Protein AF-E4WY57-F1 (afdb_monomer)

Secondary structure (DSSP, 8-state):
-----EEEEE-SEEETTB-EEEEEESSEEEEEESSS-PPEEEEGGGEEEEEEPPTT-SS-EEEEEETTS-EEEEEE-SSSHHHHHHHHHHHHHHHHHHHHHHHHHHHHHHHHHHHHH-HHHHHHHIIIIITTSS-HHHHHHTTHHHH-GGG-------HHHHHT---EEETTTEEE----HHHHHHHHHH-HHHHHHHHHHTTTTS-HHHHHHHHTTT-

Solvent-accessible surface area (backbone atoms only — not comparable to full-atom values): 12894 Å² total; per-residue (Å²): 134,86,88,78,57,75,77,46,77,41,66,47,29,28,43,94,91,37,55,14,31,38,34,35,33,88,60,33,41,36,38,38,46,78,59,97,68,79,68,47,77,42,49,44,89,44,54,67,45,80,47,67,56,64,92,87,56,93,65,39,35,41,35,38,33,31,71,86,71,52,73,52,58,40,34,41,69,47,100,53,24,67,62,53,52,49,52,52,52,53,52,52,51,52,46,44,50,50,54,51,49,52,52,53,52,52,52,52,52,42,54,50,51,52,38,70,78,27,69,69,55,42,52,50,45,50,65,32,39,74,68,62,78,37,53,68,64,59,56,46,61,80,42,44,77,77,63,51,63,90,78,66,82,80,72,82,77,56,75,66,65,74,72,62,69,65,75,46,78,53,100,67,99,48,79,46,67,88,77,44,78,66,56,52,54,48,51,35,66,79,36,54,68,57,40,52,50,45,66,73,34,42,80,80,76,36,54,71,71,57,48,58,60,57,51,61,81,76,110

Structure (mmCIF, N/CA/C/O backbone):
data_AF-E4WY57-F1
#
_entry.id   AF-E4WY57-F1
#
loop_
_atom_site.group_PDB
_atom_site.id
_atom_site.type_symbol
_atom_site.label_atom_id
_atom_site.label_alt_id
_atom_site.label_comp_id
_atom_site.label_asym_id
_atom_site.label_entity_id
_atom_site.label_seq_id
_atom_site.pdbx_PDB_ins_code
_atom_site.Cartn_x
_atom_site.Cartn_y
_atom_site.Cartn_z
_atom_site.occupancy
_atom_site.B_iso_or_equiv
_atom_site.auth_seq_id
_atom_site.auth_comp_id
_atom_site.auth_asym_id
_atom_site.auth_atom_id
_atom_site.pdbx_PDB_model_num
ATOM 1 N N . MET A 1 1 ? -11.608 -11.060 -13.771 1.00 36.44 1 MET A N 1
ATOM 2 C CA . MET A 1 1 ? -10.335 -10.310 -13.782 1.00 36.44 1 MET A CA 1
ATOM 3 C C . MET A 1 1 ? -10.480 -9.197 -14.801 1.00 36.44 1 MET A C 1
ATOM 5 O O . MET A 1 1 ? -10.508 -9.483 -15.989 1.00 36.44 1 MET A O 1
ATOM 9 N N . SER A 1 2 ? -10.699 -7.964 -14.353 1.00 38.88 2 SER A N 1
ATOM 10 C CA . SER A 1 2 ? -10.928 -6.828 -15.250 1.00 38.88 2 SER A CA 1
ATOM 11 C C . SER A 1 2 ? -9.582 -6.310 -15.754 1.00 38.88 2 SER A C 1
ATOM 13 O O . SER A 1 2 ? -8.861 -5.622 -15.037 1.00 38.88 2 SER A O 1
ATOM 15 N N . VAL A 1 3 ? -9.220 -6.691 -16.977 1.00 47.28 3 VAL A N 1
ATOM 16 C CA . VAL A 1 3 ? -8.118 -6.089 -17.737 1.00 47.28 3 VAL A CA 1
ATOM 17 C C . VAL A 1 3 ? -8.639 -4.744 -18.255 1.00 47.28 3 VAL A C 1
ATOM 19 O O . VAL A 1 3 ? -9.245 -4.703 -19.317 1.00 47.28 3 VAL A O 1
ATOM 22 N N . GLY A 1 4 ? -8.540 -3.671 -17.460 1.00 50.59 4 GLY A N 1
ATOM 23 C CA . GLY A 1 4 ? -9.196 -2.399 -17.819 1.00 50.59 4 GLY A CA 1
ATOM 24 C C . GLY A 1 4 ? -8.587 -1.093 -17.303 1.00 50.59 4 GLY A C 1
ATOM 25 O O . GLY A 1 4 ? -8.951 -0.044 -17.814 1.00 50.59 4 GLY A O 1
ATOM 26 N N . ASP A 1 5 ? -7.642 -1.112 -16.359 1.00 71.94 5 ASP A N 1
ATOM 27 C CA . ASP A 1 5 ? -7.189 0.121 -15.681 1.00 71.94 5 ASP A CA 1
ATOM 28 C C . ASP A 1 5 ? -5.673 0.356 -15.760 1.00 71.94 5 ASP A C 1
ATOM 30 O O . ASP A 1 5 ? -5.078 0.906 -14.828 1.00 71.94 5 ASP A O 1
ATOM 34 N N . VAL A 1 6 ? -5.010 -0.088 -16.832 1.00 80.38 6 VAL A N 1
ATOM 35 C CA . VAL A 1 6 ? -3.585 0.217 -17.048 1.00 80.38 6 VAL A CA 1
ATOM 36 C C . VAL A 1 6 ? -3.462 1.646 -17.576 1.00 80.38 6 VAL A C 1
ATOM 38 O O . VAL A 1 6 ? -3.978 1.972 -18.638 1.00 80.38 6 VAL A O 1
ATOM 41 N N . GLN A 1 7 ? -2.792 2.511 -16.815 1.00 85.75 7 GLN A N 1
ATOM 42 C CA . GLN A 1 7 ? -2.567 3.917 -17.165 1.00 85.75 7 GLN A CA 1
ATOM 43 C C . GLN A 1 7 ? -1.249 4.136 -17.898 1.00 85.75 7 GLN A C 1
ATOM 45 O O . GLN A 1 7 ? -1.155 5.014 -18.751 1.00 85.75 7 GLN A O 1
ATOM 50 N N . PHE A 1 8 ? -0.223 3.368 -17.538 1.00 88.44 8 PHE A N 1
ATOM 51 C CA . PHE A 1 8 ? 1.092 3.465 -18.153 1.00 88.44 8 PHE A CA 1
ATOM 52 C C . PHE A 1 8 ? 1.691 2.081 -18.324 1.00 88.44 8 PHE A C 1
ATOM 54 O O . PHE A 1 8 ? 1.653 1.272 -17.396 1.00 88.44 8 PHE A O 1
ATOM 61 N N . THR A 1 9 ? 2.312 1.867 -19.476 1.00 91.62 9 THR A N 1
ATOM 62 C CA . THR A 1 9 ? 3.050 0.650 -19.799 1.00 91.62 9 THR A CA 1
ATOM 63 C C . THR A 1 9 ? 4.479 1.037 -20.137 1.00 91.62 9 THR A C 1
ATOM 65 O O . THR A 1 9 ? 4.714 1.917 -20.964 1.00 91.62 9 THR A O 1
ATOM 68 N N . PHE A 1 10 ? 5.429 0.396 -19.470 1.00 91.00 10 PHE A N 1
ATOM 69 C CA . PHE A 1 10 ? 6.858 0.615 -19.631 1.00 91.00 10 PHE A CA 1
ATOM 70 C C . PHE A 1 10 ? 7.502 -0.719 -20.019 1.00 91.00 10 PHE A C 1
ATOM 72 O O . PHE A 1 10 ? 7.686 -1.574 -19.144 1.00 91.00 10 PHE A O 1
ATOM 79 N N . PRO A 1 11 ? 7.788 -0.936 -21.313 1.00 89.06 11 PRO A N 1
ATOM 80 C CA . PRO A 1 11 ? 8.531 -2.110 -21.757 1.00 89.06 11 PRO A CA 1
ATOM 81 C C . PRO A 1 11 ? 10.005 -2.009 -21.331 1.00 89.06 11 PRO A C 1
ATOM 83 O O . PRO A 1 11 ? 10.461 -0.948 -20.905 1.00 89.06 11 PRO A O 1
ATOM 86 N N . GLN A 1 12 ? 10.755 -3.107 -21.466 1.00 90.00 12 GLN A N 1
ATOM 87 C CA . GLN A 1 12 ? 12.208 -3.154 -21.216 1.00 90.00 12 GLN A CA 1
ATOM 88 C C . GLN A 1 12 ? 12.603 -2.808 -19.768 1.00 90.00 12 GLN A C 1
ATOM 90 O O . GLN A 1 12 ? 13.602 -2.135 -19.491 1.00 90.00 12 GLN A O 1
ATOM 95 N N . VAL A 1 13 ? 11.812 -3.306 -18.818 1.00 92.25 13 VAL A N 1
ATOM 96 C CA . VAL A 1 13 ? 12.090 -3.198 -17.388 1.00 92.25 13 VAL A CA 1
ATOM 97 C C . VAL A 1 13 ? 12.459 -4.568 -16.843 1.00 92.25 13 VAL A C 1
ATOM 99 O O . VAL A 1 13 ? 11.643 -5.484 -16.786 1.00 92.25 13 VAL A O 1
ATOM 102 N N . ASN A 1 14 ? 13.693 -4.698 -16.379 1.00 92.19 14 ASN A N 1
ATOM 103 C CA . ASN A 1 14 ? 14.240 -5.950 -15.894 1.00 92.19 14 ASN A CA 1
ATOM 104 C C . ASN A 1 14 ? 13.948 -6.138 -14.398 1.00 92.19 14 ASN A C 1
ATOM 106 O O . ASN A 1 14 ? 14.230 -5.256 -13.581 1.00 92.19 14 ASN A O 1
ATOM 110 N N . HIS A 1 15 ? 13.478 -7.324 -14.019 1.00 91.56 15 HIS A N 1
ATOM 111 C CA . HIS A 1 15 ? 13.352 -7.767 -12.630 1.00 91.56 15 HIS A CA 1
ATOM 112 C C . HIS A 1 15 ? 14.020 -9.136 -12.476 1.00 91.56 15 HIS A C 1
ATOM 114 O O . HIS A 1 15 ? 13.869 -9.996 -13.332 1.00 91.56 15 HIS A O 1
ATOM 120 N N . GLN A 1 16 ? 14.816 -9.338 -11.420 1.00 88.44 16 GLN A N 1
ATOM 121 C CA . GLN A 1 16 ? 15.529 -10.608 -11.168 1.00 88.44 16 GLN A CA 1
ATOM 122 C C . GLN A 1 16 ? 16.277 -11.186 -12.393 1.00 88.44 16 GLN A C 1
ATOM 124 O O . GLN A 1 16 ? 16.264 -12.386 -12.640 1.00 88.44 16 GLN A O 1
ATOM 129 N N . LYS A 1 17 ? 16.974 -10.323 -13.150 1.00 86.50 17 LYS A N 1
ATOM 130 C CA . LYS A 1 17 ? 17.704 -10.663 -14.394 1.00 86.50 17 LYS A CA 1
ATOM 131 C C . LYS A 1 17 ? 16.823 -11.106 -15.573 1.00 86.50 17 LYS A C 1
ATOM 133 O O . LYS A 1 17 ? 17.374 -11.495 -16.597 1.00 86.50 17 LYS A O 1
ATOM 138 N N . GLN A 1 18 ? 15.503 -11.013 -15.463 1.00 90.06 18 GLN A N 1
ATOM 139 C CA . GLN A 1 18 ? 14.583 -11.275 -16.564 1.00 90.06 18 GLN A CA 1
ATOM 140 C C . GLN A 1 18 ? 14.078 -9.961 -17.165 1.00 90.06 18 GLN A C 1
ATOM 142 O O . GLN A 1 18 ? 13.739 -9.052 -16.397 1.00 90.06 18 GLN A O 1
ATOM 147 N N . PRO A 1 19 ? 14.035 -9.843 -18.502 1.00 93.12 19 PRO A N 1
ATOM 148 C CA . PRO A 1 19 ? 13.359 -8.744 -19.166 1.00 93.12 19 PRO A CA 1
ATOM 149 C C . PRO A 1 19 ? 11.847 -8.895 -19.052 1.00 93.12 19 PRO A C 1
ATOM 151 O O . PRO A 1 19 ? 11.306 -10.003 -18.991 1.00 93.12 19 PRO A O 1
ATOM 154 N N . GLY A 1 20 ? 11.178 -7.757 -18.964 1.00 93.75 20 GLY A N 1
ATOM 155 C CA . GLY A 1 20 ? 9.744 -7.712 -18.799 1.00 93.75 20 GLY A CA 1
ATOM 156 C C . GLY A 1 20 ? 9.183 -6.316 -18.984 1.00 93.75 20 GLY A C 1
ATOM 157 O O . GLY A 1 20 ? 9.882 -5.349 -19.303 1.00 93.75 20 GLY A O 1
ATOM 158 N N . THR A 1 21 ? 7.893 -6.218 -18.714 1.00 93.69 21 THR A N 1
ATOM 159 C CA . THR A 1 21 ? 7.102 -5.006 -18.877 1.00 93.69 21 THR A CA 1
ATOM 160 C C . THR A 1 21 ? 6.454 -4.630 -17.550 1.00 93.69 21 THR A C 1
ATOM 162 O O . THR A 1 21 ? 5.805 -5.461 -16.910 1.00 93.69 21 THR A O 1
ATOM 165 N N . VAL A 1 22 ? 6.617 -3.370 -17.129 1.00 94.00 22 VAL A N 1
ATOM 166 C CA . VAL A 1 22 ? 5.880 -2.796 -15.993 1.00 94.00 22 VAL A CA 1
ATOM 167 C C . VAL A 1 22 ? 4.618 -2.110 -16.495 1.00 94.00 22 VAL A C 1
ATOM 169 O O . VAL A 1 22 ? 4.673 -1.209 -17.324 1.00 94.00 22 VAL A O 1
ATOM 172 N N . GLU A 1 23 ? 3.487 -2.467 -15.910 1.00 93.12 23 GLU A N 1
ATOM 173 C CA . GLU A 1 23 ? 2.195 -1.826 -16.110 1.00 93.12 23 GLU A CA 1
ATOM 174 C C . GLU A 1 23 ? 1.745 -1.179 -14.796 1.00 93.12 23 GLU A C 1
ATOM 176 O O . GLU A 1 23 ? 1.641 -1.835 -13.756 1.00 93.12 23 GLU A O 1
ATOM 181 N N . LEU A 1 24 ? 1.483 0.127 -14.829 1.00 91.12 24 LEU A N 1
ATOM 182 C CA . LEU A 1 24 ? 0.935 0.880 -13.706 1.00 91.12 24 LEU A CA 1
ATOM 183 C C . LEU A 1 24 ? -0.560 1.091 -13.892 1.00 91.12 24 LEU A C 1
ATOM 185 O O . LEU A 1 24 ? -1.001 1.670 -14.882 1.00 91.12 24 LEU A O 1
ATOM 189 N N . SER A 1 25 ? -1.319 0.689 -12.884 1.00 89.62 25 SER A N 1
ATOM 190 C CA . SER A 1 25 ? -2.727 1.004 -12.690 1.00 89.62 25 SER A CA 1
ATOM 191 C C . SER A 1 25 ? -2.901 1.977 -11.520 1.00 89.62 25 SER A C 1
ATOM 193 O O . SER A 1 25 ? -1.983 2.193 -10.730 1.00 89.62 25 SER A O 1
ATOM 195 N N . MET A 1 26 ? -4.106 2.533 -11.357 1.00 86.44 26 MET A N 1
ATOM 196 C CA . MET A 1 26 ? -4.468 3.310 -10.167 1.00 86.44 26 MET A CA 1
ATOM 197 C C . MET A 1 26 ? -4.316 2.521 -8.857 1.00 86.44 26 MET A C 1
ATOM 199 O O . MET A 1 26 ? -4.092 3.120 -7.805 1.00 86.44 26 MET A O 1
ATOM 203 N N . THR A 1 27 ? -4.482 1.197 -8.907 1.00 85.94 27 THR A N 1
ATOM 204 C CA . THR 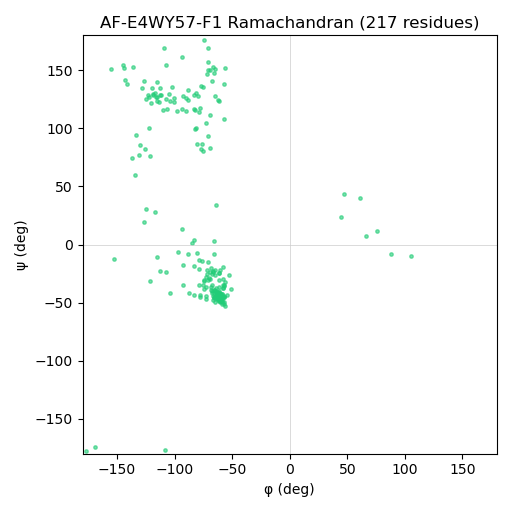A 1 27 ? -4.557 0.335 -7.716 1.00 85.94 27 THR A CA 1
ATOM 205 C C . THR A 1 27 ? -3.376 -0.617 -7.573 1.00 85.94 27 THR A C 1
ATOM 207 O O . THR A 1 27 ? -3.055 -1.006 -6.449 1.00 85.94 27 THR A O 1
ATOM 210 N N . HIS A 1 28 ? -2.678 -0.937 -8.668 1.00 91.06 28 HIS A N 1
ATOM 211 C CA . HIS A 1 28 ? -1.584 -1.907 -8.670 1.00 91.06 28 HIS A CA 1
ATOM 212 C C . HIS A 1 28 ? -0.450 -1.522 -9.630 1.00 91.06 28 HIS A C 1
ATOM 214 O O . HIS A 1 28 ? -0.678 -0.893 -10.659 1.00 91.06 28 HIS A O 1
ATOM 220 N N . LEU A 1 29 ? 0.766 -1.959 -9.314 1.00 93.12 29 LEU A N 1
ATOM 221 C CA . LEU A 1 29 ? 1.892 -2.083 -10.233 1.00 93.12 29 LEU A CA 1
ATOM 222 C C . LEU A 1 29 ? 2.049 -3.565 -10.561 1.00 93.12 29 LEU A C 1
ATOM 224 O O . LEU A 1 29 ? 2.215 -4.384 -9.658 1.00 93.12 29 LEU A O 1
ATOM 228 N N . LYS A 1 30 ? 2.009 -3.907 -11.844 1.00 93.88 30 LYS A N 1
ATOM 229 C CA . LYS A 1 30 ? 2.239 -5.263 -12.334 1.00 93.88 30 LYS A CA 1
ATOM 230 C C . LYS A 1 30 ? 3.532 -5.290 -13.137 1.00 93.88 30 LYS A C 1
ATOM 232 O O . LYS A 1 30 ? 3.749 -4.417 -13.966 1.00 93.88 30 LYS A O 1
ATOM 237 N N . TRP A 1 31 ? 4.379 -6.279 -12.909 1.00 95.06 31 TRP A N 1
ATOM 238 C CA . TRP A 1 31 ? 5.501 -6.596 -13.780 1.00 95.06 31 TRP A CA 1
ATOM 239 C C . TRP A 1 31 ? 5.285 -7.984 -14.367 1.00 95.06 31 TRP A C 1
ATOM 241 O O . TRP A 1 31 ? 5.038 -8.932 -13.620 1.00 95.06 31 TRP A O 1
ATOM 251 N N . SER A 1 32 ? 5.358 -8.087 -15.690 1.00 93.62 32 SER A N 1
ATOM 252 C CA . SER A 1 32 ? 5.191 -9.346 -16.416 1.00 93.62 32 SER A CA 1
ATOM 253 C C . SER A 1 32 ? 6.480 -9.653 -17.180 1.00 93.62 32 SER A C 1
ATOM 255 O O . SER A 1 32 ? 6.961 -8.757 -17.877 1.00 93.62 32 SER A O 1
ATOM 257 N N . PRO A 1 33 ? 7.048 -10.864 -17.064 1.00 94.12 33 PRO A N 1
ATOM 258 C CA . PRO A 1 33 ? 8.199 -11.257 -17.869 1.00 94.12 33 PRO A CA 1
ATOM 259 C C . PRO A 1 33 ? 7.817 -11.340 -19.353 1.00 94.12 33 PRO A C 1
ATOM 261 O O . PRO A 1 33 ? 6.690 -11.706 -19.685 1.00 94.12 33 PRO A O 1
ATOM 264 N N . ASP A 1 34 ? 8.760 -11.024 -20.245 1.00 89.94 34 ASP A N 1
ATOM 265 C CA . ASP A 1 34 ? 8.540 -11.129 -21.700 1.00 89.94 34 ASP A CA 1
ATOM 266 C C . ASP A 1 34 ? 8.503 -12.599 -22.169 1.00 89.94 34 ASP A C 1
ATOM 268 O O . ASP A 1 34 ? 7.949 -12.928 -23.216 1.00 89.94 34 ASP A O 1
ATOM 272 N N . MET A 1 35 ? 9.102 -13.493 -21.379 1.00 87.88 35 MET A N 1
ATOM 273 C CA . MET A 1 35 ? 9.081 -14.944 -21.563 1.00 87.88 35 MET A CA 1
ATOM 274 C C . MET A 1 35 ? 8.206 -15.611 -20.490 1.00 87.88 35 MET A C 1
ATOM 276 O O . MET A 1 35 ? 7.605 -14.950 -19.648 1.00 87.88 35 MET A O 1
ATOM 280 N N . ILE A 1 36 ? 8.149 -16.945 -20.489 1.00 84.81 36 ILE A N 1
ATOM 281 C CA . ILE A 1 36 ? 7.460 -17.708 -19.442 1.00 84.81 36 ILE A CA 1
ATOM 282 C C . ILE A 1 36 ? 8.120 -17.423 -18.086 1.00 84.81 36 ILE A C 1
ATOM 284 O O . ILE A 1 36 ? 9.315 -17.657 -17.903 1.00 84.81 36 ILE A O 1
ATOM 288 N N . GLY A 1 37 ? 7.329 -16.953 -17.127 1.00 83.88 37 GLY A N 1
ATOM 289 C CA . GLY A 1 37 ? 7.788 -16.668 -15.775 1.00 83.88 37 GLY A CA 1
ATOM 290 C C . GLY A 1 37 ? 6.658 -16.199 -14.863 1.00 83.88 37 GLY A C 1
ATOM 291 O O . GLY A 1 37 ? 5.493 -16.144 -15.259 1.00 83.88 37 GLY A O 1
ATOM 292 N N . GLU A 1 38 ? 7.015 -15.870 -13.624 1.00 87.94 38 GLU A N 1
ATOM 293 C CA . GLU A 1 38 ? 6.067 -15.417 -12.609 1.00 87.94 38 GLU A CA 1
ATOM 294 C C . GLU A 1 38 ? 5.776 -13.918 -12.750 1.00 87.94 38 GLU A C 1
ATOM 296 O O . GLU A 1 38 ? 6.684 -13.086 -12.798 1.00 87.94 38 GLU A O 1
ATOM 301 N N . VAL A 1 39 ? 4.489 -13.569 -12.793 1.00 91.12 39 VAL A N 1
ATOM 302 C CA . VAL A 1 39 ? 4.031 -12.177 -12.808 1.00 91.12 39 VAL A CA 1
ATOM 303 C C . VAL A 1 39 ? 4.074 -11.620 -11.391 1.00 91.12 39 VAL A C 1
ATOM 305 O O . VAL A 1 39 ? 3.467 -12.166 -10.471 1.00 91.12 39 VAL A O 1
ATOM 308 N N . VAL A 1 40 ? 4.727 -10.474 -11.222 1.00 92.25 40 VAL A N 1
ATOM 309 C CA . VAL A 1 40 ? 4.789 -9.771 -9.940 1.00 92.25 40 VAL A CA 1
ATOM 310 C C . VAL A 1 40 ? 3.672 -8.735 -9.892 1.00 92.25 40 VAL A C 1
ATOM 312 O O . VAL A 1 40 ? 3.673 -7.779 -10.663 1.00 92.25 40 VAL A O 1
ATOM 315 N N . LEU A 1 41 ? 2.729 -8.893 -8.964 1.00 92.81 41 LEU A N 1
ATOM 316 C CA . LEU A 1 41 ? 1.638 -7.943 -8.740 1.00 92.81 41 LEU A CA 1
ATOM 317 C C . LEU A 1 41 ? 1.779 -7.273 -7.369 1.00 92.81 41 LEU A C 1
ATOM 319 O O . LEU A 1 41 ? 1.795 -7.936 -6.333 1.00 92.81 41 LEU A O 1
ATOM 323 N N . ILE A 1 42 ? 1.854 -5.945 -7.364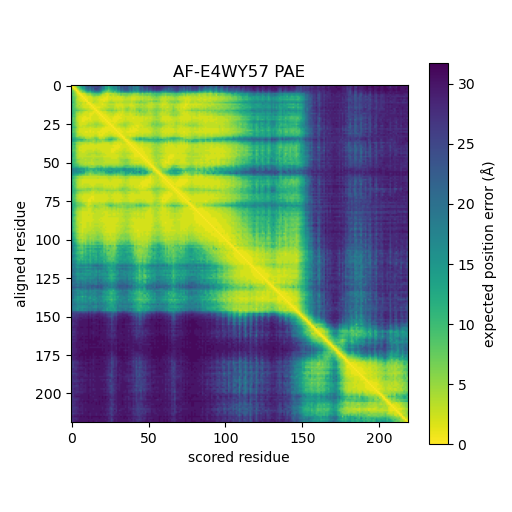 1.00 92.06 42 ILE A N 1
ATOM 324 C CA . ILE A 1 42 ? 2.031 -5.121 -6.168 1.00 92.06 42 ILE A CA 1
ATOM 325 C C . ILE A 1 42 ? 0.849 -4.169 -6.052 1.00 92.06 42 ILE A C 1
ATOM 327 O O . ILE A 1 42 ? 0.627 -3.336 -6.923 1.00 92.06 42 ILE A O 1
ATOM 331 N N . GLU A 1 43 ? 0.113 -4.227 -4.951 1.00 90.69 43 GLU A N 1
ATOM 332 C CA . GLU A 1 43 ? -0.927 -3.235 -4.664 1.00 90.69 43 GLU A CA 1
ATOM 333 C C . GLU A 1 43 ? -0.278 -1.925 -4.209 1.00 90.69 43 GLU A C 1
ATOM 335 O O . GLU A 1 43 ? 0.610 -1.944 -3.352 1.00 90.69 43 GLU A O 1
ATOM 340 N N . ILE A 1 44 ? -0.738 -0.773 -4.710 1.00 90.94 44 ILE A N 1
ATOM 341 C CA . ILE A 1 44 ? -0.140 0.527 -4.350 1.00 90.94 44 ILE A CA 1
ATOM 342 C C . ILE A 1 44 ? -0.187 0.760 -2.832 1.00 90.94 44 ILE A C 1
ATOM 344 O O . ILE A 1 44 ? 0.756 1.302 -2.260 1.00 90.94 44 ILE A O 1
ATOM 348 N N . GLN A 1 45 ? -1.239 0.286 -2.159 1.00 89.62 45 GLN A N 1
ATOM 349 C CA . GLN A 1 45 ? -1.388 0.384 -0.703 1.00 89.62 45 GLN A CA 1
ATOM 350 C C . GLN A 1 45 ? -0.338 -0.400 0.100 1.00 89.62 45 GLN A C 1
ATOM 352 O O . GLN A 1 45 ? -0.097 -0.080 1.262 1.00 89.62 45 GLN A O 1
ATOM 357 N N . LYS A 1 46 ? 0.297 -1.410 -0.511 1.00 91.19 46 LYS A N 1
ATOM 358 C CA . LYS A 1 46 ? 1.369 -2.208 0.101 1.00 91.19 46 LYS A CA 1
ATOM 359 C C . LYS A 1 46 ? 2.750 -1.598 -0.129 1.00 91.19 46 LYS A C 1
ATOM 361 O O . LYS A 1 46 ? 3.717 -2.071 0.459 1.00 91.19 46 LYS A O 1
ATOM 366 N N . VAL A 1 47 ? 2.875 -0.557 -0.954 1.00 92.44 47 VAL A N 1
ATOM 367 C CA . VAL A 1 47 ? 4.148 0.141 -1.164 1.00 92.44 47 VAL A CA 1
ATOM 368 C C . VAL A 1 47 ? 4.392 1.082 0.012 1.00 92.44 47 VAL A C 1
ATOM 370 O O . VAL A 1 47 ? 3.681 2.063 0.207 1.00 92.44 47 VAL A O 1
ATOM 373 N N . LYS A 1 48 ? 5.429 0.797 0.800 1.00 90.56 48 LYS A N 1
ATOM 374 C CA . LYS A 1 48 ? 5.843 1.613 1.947 1.00 90.56 48 LYS A CA 1
ATOM 375 C C . LYS A 1 48 ? 6.723 2.780 1.511 1.00 90.56 48 LYS A C 1
ATOM 377 O O . LYS A 1 48 ? 6.568 3.896 2.000 1.00 90.56 48 LYS A O 1
ATOM 382 N N . ARG A 1 49 ? 7.677 2.527 0.611 1.00 91.00 49 ARG A N 1
ATOM 383 C CA . ARG A 1 49 ? 8.634 3.532 0.128 1.00 91.00 49 ARG A CA 1
ATOM 384 C C . ARG A 1 49 ? 9.159 3.161 -1.253 1.00 91.00 49 ARG A C 1
ATOM 386 O O . ARG A 1 49 ? 9.305 1.988 -1.574 1.00 91.00 49 ARG A O 1
ATOM 393 N N . GLN A 1 50 ? 9.518 4.177 -2.030 1.00 92.19 50 GLN A N 1
ATOM 394 C CA . GLN A 1 50 ? 10.293 4.031 -3.260 1.00 92.19 50 GLN A CA 1
ATOM 395 C C . GLN A 1 50 ? 11.666 4.704 -3.134 1.00 92.19 50 GLN A C 1
ATOM 397 O O . GLN A 1 50 ? 11.782 5.803 -2.584 1.00 92.19 50 GLN A O 1
ATOM 402 N N . LYS A 1 51 ? 12.705 4.058 -3.664 1.00 92.56 51 LYS A N 1
ATOM 403 C CA . LYS A 1 51 ? 14.082 4.562 -3.739 1.00 92.56 51 LYS A CA 1
ATOM 404 C C . LYS A 1 51 ? 14.567 4.478 -5.177 1.00 92.56 51 LYS A C 1
ATOM 406 O O . LYS A 1 51 ? 14.284 3.510 -5.871 1.00 92.56 51 LYS A O 1
ATOM 411 N N . ILE A 1 52 ? 15.308 5.483 -5.621 1.00 92.00 52 ILE A N 1
ATOM 412 C CA . ILE A 1 52 ? 15.942 5.483 -6.943 1.00 92.00 52 ILE A CA 1
ATOM 413 C C . ILE A 1 52 ? 17.446 5.281 -6.799 1.00 92.00 52 ILE A C 1
ATOM 415 O O . ILE A 1 52 ? 18.023 5.626 -5.768 1.00 92.00 52 ILE A O 1
ATOM 419 N N . SER A 1 53 ? 18.082 4.743 -7.837 1.00 87.12 53 SER A N 1
ATOM 420 C CA . SER A 1 53 ? 19.542 4.684 -7.913 1.00 87.12 53 SER A CA 1
ATOM 421 C C . SER A 1 53 ? 20.175 6.082 -7.791 1.00 87.12 53 SER A C 1
ATOM 423 O O . SER A 1 53 ? 19.670 7.012 -8.431 1.00 87.12 53 SER A O 1
ATOM 425 N N . PRO A 1 54 ? 21.286 6.228 -7.037 1.00 82.94 54 PRO A N 1
ATOM 426 C CA . PRO A 1 54 ? 22.063 7.465 -6.971 1.00 82.94 54 PRO A CA 1
ATOM 427 C C . PRO A 1 54 ? 22.542 7.942 -8.345 1.00 82.94 54 PRO A C 1
ATOM 429 O O . PRO A 1 54 ? 22.774 7.133 -9.251 1.00 82.94 54 PRO A O 1
ATOM 432 N N . GLU A 1 55 ? 22.731 9.252 -8.481 1.00 71.81 55 GLU A N 1
ATOM 433 C CA . GLU A 1 55 ? 23.321 9.852 -9.677 1.00 71.81 55 GLU A CA 1
ATOM 434 C C . GLU A 1 55 ? 24.780 9.385 -9.822 1.00 71.81 55 GLU A C 1
ATOM 436 O O . GLU A 1 55 ? 25.548 9.412 -8.865 1.00 71.81 55 GLU A O 1
ATOM 441 N N . GLY A 1 56 ? 25.139 8.856 -10.997 1.00 71.19 56 GLY A N 1
ATOM 442 C CA . GLY A 1 56 ? 26.472 8.298 -11.284 1.00 71.19 56 GLY A CA 1
ATOM 443 C C . GLY A 1 56 ? 26.554 6.765 -11.347 1.00 71.19 56 GLY A C 1
ATOM 444 O O . GLY A 1 56 ? 27.558 6.228 -11.807 1.00 71.19 56 GLY A O 1
ATOM 445 N N . LYS A 1 57 ? 25.507 6.025 -10.953 1.00 77.56 57 LYS A N 1
ATOM 446 C CA . LYS A 1 57 ? 25.446 4.566 -11.174 1.00 77.56 57 LYS A CA 1
ATOM 447 C C . LYS A 1 57 ? 25.084 4.256 -12.634 1.00 77.56 57 LYS A C 1
ATOM 449 O O . LYS A 1 57 ? 24.138 4.828 -13.167 1.00 77.56 57 LYS A O 1
ATOM 454 N N . SER A 1 58 ? 25.780 3.291 -13.240 1.00 74.00 58 SER A N 1
ATOM 455 C CA . SER A 1 58 ? 25.511 2.811 -14.609 1.00 74.00 58 SER A CA 1
ATOM 456 C C . SER A 1 58 ? 24.163 2.097 -14.756 1.00 74.00 58 SER A C 1
ATOM 458 O O . SER A 1 58 ? 23.599 2.060 -15.842 1.00 74.00 58 SER A O 1
ATOM 460 N N . LYS A 1 59 ? 23.619 1.555 -13.660 1.00 83.56 59 LYS A N 1
ATOM 461 C CA . LYS A 1 59 ? 22.303 0.905 -13.637 1.00 83.56 59 LYS A CA 1
ATOM 462 C C . LYS A 1 59 ? 21.242 1.865 -13.121 1.00 83.56 59 LYS A C 1
ATOM 464 O O . LYS A 1 59 ? 21.253 2.227 -11.942 1.00 83.56 59 LYS A O 1
ATOM 469 N N . VAL A 1 60 ? 20.300 2.224 -13.989 1.00 91.56 60 VAL A N 1
ATOM 470 C CA . VAL A 1 60 ? 19.122 3.007 -13.613 1.00 91.56 60 VAL A CA 1
ATOM 471 C C . VAL A 1 60 ? 18.063 2.067 -13.057 1.00 91.56 60 VAL A C 1
ATOM 473 O O . VAL A 1 60 ? 17.589 1.171 -13.749 1.00 91.56 60 VAL A O 1
ATOM 476 N N . GLN A 1 61 ? 17.718 2.232 -11.785 1.00 92.31 61 GLN A N 1
ATOM 477 C CA . GLN A 1 61 ? 16.798 1.325 -11.101 1.00 92.31 61 GLN A CA 1
ATOM 478 C C . GLN A 1 61 ? 15.913 2.059 -10.097 1.00 92.31 61 GLN A C 1
ATOM 480 O O . GLN A 1 61 ? 16.278 3.115 -9.566 1.00 92.31 61 GLN A O 1
ATOM 485 N N . ILE A 1 62 ? 14.752 1.468 -9.832 1.00 94.06 62 ILE A N 1
ATOM 486 C CA . ILE A 1 62 ? 13.856 1.828 -8.738 1.00 94.06 62 ILE A CA 1
ATOM 487 C C . ILE A 1 62 ? 13.678 0.617 -7.823 1.00 94.06 62 ILE A C 1
ATOM 489 O O . ILE A 1 62 ? 13.481 -0.503 -8.287 1.00 94.06 62 ILE A O 1
ATOM 493 N N . GLN A 1 63 ? 13.763 0.844 -6.519 1.00 95.06 63 GLN A N 1
ATOM 494 C CA . GLN A 1 63 ? 13.500 -0.151 -5.491 1.00 95.06 63 GLN A CA 1
ATOM 495 C C . GLN A 1 63 ? 12.238 0.238 -4.729 1.00 95.06 63 GLN A C 1
ATOM 497 O O . GLN A 1 63 ? 12.120 1.369 -4.251 1.00 95.06 63 GLN A O 1
ATOM 502 N N . LEU A 1 64 ? 11.312 -0.706 -4.604 1.00 94.94 64 LEU A N 1
ATOM 503 C CA . LEU A 1 64 ? 10.075 -0.579 -3.849 1.00 94.94 64 LEU A CA 1
ATOM 504 C C . LEU A 1 64 ? 10.188 -1.404 -2.573 1.00 94.94 64 LEU A C 1
ATOM 506 O O . LEU A 1 64 ? 10.332 -2.622 -2.629 1.00 94.94 64 LEU A O 1
ATOM 510 N N . GLU A 1 65 ? 10.130 -0.730 -1.431 1.00 94.44 65 GLU A N 1
ATOM 511 C CA . GLU A 1 65 ? 10.000 -1.367 -0.124 1.00 94.44 65 GLU A CA 1
ATOM 512 C C . GLU A 1 65 ? 8.513 -1.539 0.170 1.00 94.44 65 GLU A C 1
ATOM 514 O O . GLU A 1 65 ? 7.750 -0.568 0.134 1.00 94.44 65 GLU A O 1
ATOM 519 N N . LEU A 1 66 ? 8.103 -2.768 0.453 1.00 93.25 66 LEU A N 1
ATOM 520 C CA . LEU A 1 66 ? 6.727 -3.123 0.761 1.00 93.25 66 LEU A CA 1
ATOM 521 C C . LEU A 1 66 ? 6.480 -3.107 2.276 1.00 93.25 66 LEU A C 1
ATOM 523 O O . LEU A 1 66 ? 7.403 -3.145 3.092 1.00 93.25 66 LEU A O 1
ATOM 527 N N . THR A 1 67 ? 5.212 -3.032 2.672 1.00 89.06 67 THR A N 1
ATOM 528 C CA . THR A 1 67 ? 4.799 -3.036 4.084 1.00 89.06 67 THR A CA 1
ATOM 529 C C . THR A 1 67 ? 5.077 -4.363 4.786 1.00 89.06 67 THR A C 1
ATOM 531 O O . THR A 1 67 ? 5.216 -4.374 6.003 1.00 89.06 67 THR A O 1
ATOM 534 N N . ASP A 1 68 ? 5.192 -5.457 4.033 1.00 89.56 68 ASP A N 1
ATOM 535 C CA . ASP A 1 68 ? 5.537 -6.797 4.526 1.00 89.56 68 ASP A CA 1
ATOM 536 C C . ASP A 1 68 ? 7.054 -7.023 4.688 1.00 89.56 68 ASP A C 1
ATOM 538 O O . ASP A 1 68 ? 7.489 -8.124 5.015 1.00 89.56 68 ASP A O 1
ATOM 542 N N . GLY A 1 69 ? 7.869 -5.988 4.457 1.00 88.06 69 GLY A N 1
ATOM 543 C CA . GLY A 1 69 ? 9.326 -6.046 4.572 1.00 88.06 69 GLY A CA 1
ATOM 544 C C . GLY A 1 69 ? 10.047 -6.495 3.300 1.00 88.06 69 GLY A C 1
ATOM 545 O O . GLY A 1 69 ? 11.272 -6.376 3.234 1.00 88.06 69 GLY A O 1
ATOM 546 N N . ARG A 1 70 ? 9.333 -6.949 2.259 1.00 90.69 70 ARG A N 1
ATOM 547 C CA . ARG A 1 70 ? 9.957 -7.294 0.974 1.00 90.69 70 ARG A CA 1
ATOM 548 C C . ARG A 1 70 ? 10.461 -6.045 0.255 1.00 90.69 70 ARG A C 1
ATOM 550 O O . ARG A 1 70 ? 9.908 -4.953 0.377 1.00 90.69 70 ARG A O 1
ATOM 557 N N . SER A 1 71 ? 11.516 -6.223 -0.531 1.00 92.81 71 SER A N 1
ATOM 558 C CA . SER A 1 71 ? 12.063 -5.194 -1.413 1.00 92.81 71 SER A CA 1
ATOM 559 C C . SER A 1 71 ? 12.131 -5.719 -2.835 1.00 92.81 71 SER A C 1
ATOM 561 O O . SER A 1 71 ? 12.748 -6.752 -3.080 1.00 92.81 71 SER A O 1
ATOM 563 N N . LEU A 1 72 ? 11.528 -4.995 -3.773 1.00 93.50 72 LEU A N 1
ATOM 564 C CA . LEU A 1 72 ? 11.526 -5.348 -5.189 1.00 93.50 72 LEU A CA 1
ATOM 565 C C . LEU A 1 72 ? 12.276 -4.284 -5.980 1.00 93.50 72 LEU A C 1
ATOM 567 O O . LEU A 1 72 ? 11.970 -3.098 -5.876 1.00 93.50 72 LEU A O 1
ATOM 571 N N . THR A 1 73 ? 13.258 -4.712 -6.768 1.00 93.94 73 THR A N 1
ATOM 572 C CA . THR A 1 73 ? 14.094 -3.817 -7.573 1.00 93.94 73 THR A CA 1
ATOM 573 C C . THR A 1 73 ? 13.808 -4.030 -9.051 1.00 93.94 73 THR A C 1
ATOM 575 O O . THR A 1 73 ? 13.853 -5.162 -9.536 1.00 93.94 73 THR A O 1
ATOM 578 N N . PHE A 1 74 ? 13.545 -2.935 -9.756 1.00 94.25 74 PHE A N 1
ATOM 579 C CA . PHE A 1 74 ? 13.284 -2.894 -11.189 1.00 94.25 74 PHE A CA 1
ATOM 580 C C . PHE A 1 74 ? 14.351 -2.044 -11.869 1.00 94.25 74 PHE A C 1
ATOM 582 O O . PHE A 1 74 ? 14.619 -0.917 -11.445 1.00 94.25 74 PHE A O 1
ATOM 589 N N . HIS A 1 75 ? 14.974 -2.591 -12.905 1.00 93.88 75 HIS A N 1
ATOM 590 C CA . HIS A 1 75 ? 16.029 -1.943 -13.670 1.00 93.88 75 HIS A CA 1
ATOM 591 C C . HIS A 1 75 ? 15.503 -1.536 -15.044 1.00 93.88 75 HIS A C 1
ATOM 593 O O . HIS A 1 75 ? 14.996 -2.370 -15.780 1.00 93.88 75 HIS A O 1
ATOM 599 N N . PHE A 1 76 ? 15.638 -0.260 -15.380 1.00 92.75 76 PHE A N 1
ATOM 600 C CA . PHE A 1 76 ? 15.189 0.293 -16.652 1.00 92.75 76 PHE A CA 1
ATOM 601 C C . PHE A 1 76 ? 16.319 0.199 -17.672 1.00 92.75 76 PHE A C 1
ATOM 603 O O . PHE A 1 7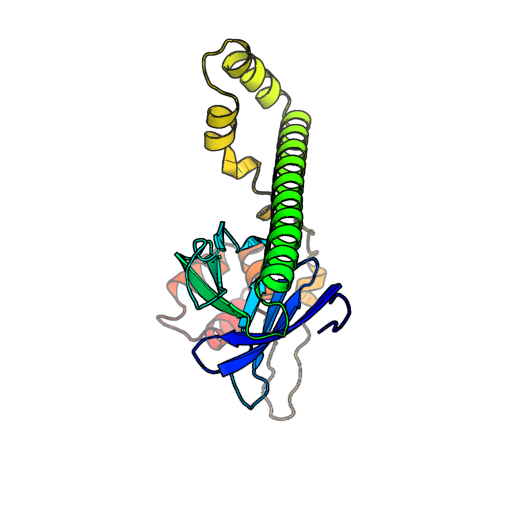6 ? 17.437 0.645 -17.382 1.00 92.75 76 PHE A O 1
ATOM 610 N N . ALA A 1 77 ? 16.023 -0.406 -18.819 1.00 90.06 77 ALA A N 1
ATOM 611 C CA . ALA A 1 77 ? 16.960 -0.640 -19.912 1.00 90.06 77 ALA A CA 1
ATOM 612 C C . ALA A 1 77 ? 16.436 -0.097 -21.258 1.00 90.06 77 ALA A C 1
ATOM 614 O O . ALA A 1 77 ? 16.913 -0.532 -22.302 1.00 90.06 77 ALA A O 1
ATOM 615 N N . ASP A 1 78 ? 15.471 0.828 -21.221 1.00 89.44 78 ASP A N 1
ATOM 616 C CA . ASP A 1 78 ? 14.953 1.537 -22.394 1.00 89.44 78 ASP A CA 1
ATOM 617 C C . ASP A 1 78 ? 15.920 2.604 -22.929 1.00 89.44 78 ASP A C 1
ATOM 619 O O . ASP A 1 78 ? 16.971 2.850 -22.334 1.00 89.44 78 ASP A O 1
ATOM 623 N N . ASP A 1 79 ? 15.558 3.245 -24.047 1.00 87.25 79 ASP A N 1
ATOM 624 C CA . ASP A 1 79 ? 16.352 4.302 -24.689 1.00 87.25 79 ASP A CA 1
ATOM 625 C C . ASP A 1 79 ? 16.653 5.486 -23.749 1.00 87.25 79 ASP A C 1
ATOM 627 O O . ASP A 1 79 ? 17.748 6.051 -23.797 1.00 87.25 79 ASP A O 1
ATOM 631 N N . ASP A 1 80 ? 15.715 5.850 -22.860 1.00 90.00 80 ASP A N 1
ATOM 632 C CA . ASP A 1 80 ? 15.921 6.871 -21.823 1.00 90.00 80 ASP A CA 1
ATOM 633 C C . ASP A 1 80 ? 15.482 6.373 -20.432 1.00 90.00 80 ASP A C 1
ATOM 635 O O . ASP A 1 80 ? 14.458 6.791 -19.860 1.00 90.00 80 ASP A O 1
ATOM 639 N N . PRO A 1 81 ? 16.318 5.532 -19.802 1.00 88.81 81 PRO A N 1
ATOM 640 C CA . PRO A 1 81 ? 15.933 4.824 -18.596 1.00 88.81 81 PRO A CA 1
ATOM 641 C C . PRO A 1 81 ? 15.782 5.757 -17.398 1.00 88.81 81 PRO A C 1
ATOM 643 O O . PRO A 1 81 ? 15.041 5.469 -16.451 1.00 88.81 81 PRO A O 1
ATOM 646 N N . LYS A 1 82 ? 16.440 6.925 -17.422 1.00 90.00 82 LYS A N 1
ATOM 647 C CA . LYS A 1 82 ? 16.296 7.946 -16.377 1.00 90.00 82 LYS A CA 1
ATOM 648 C C . LYS A 1 82 ? 14.941 8.637 -16.470 1.00 90.00 82 LYS A C 1
ATOM 650 O O . LYS A 1 82 ? 14.303 8.818 -15.423 1.00 90.00 82 LYS A O 1
ATOM 655 N N . ALA A 1 83 ? 14.501 9.012 -17.672 1.00 90.62 83 ALA A N 1
ATOM 656 C CA . ALA A 1 83 ? 13.188 9.616 -17.870 1.00 90.62 83 ALA A CA 1
ATOM 657 C C . ALA A 1 83 ? 12.068 8.633 -17.520 1.00 90.62 83 ALA A C 1
ATOM 659 O O . ALA A 1 83 ? 11.163 8.990 -16.759 1.00 90.62 83 ALA A O 1
ATOM 660 N N . THR A 1 84 ? 12.164 7.386 -17.982 1.00 90.81 84 THR A N 1
ATOM 661 C CA . THR A 1 84 ? 11.180 6.335 -17.700 1.00 90.81 84 THR A CA 1
ATOM 662 C C . THR A 1 84 ? 11.068 6.051 -16.203 1.00 90.81 84 THR A C 1
ATOM 664 O O . THR A 1 84 ? 9.981 6.162 -15.626 1.00 90.81 84 THR A O 1
ATOM 667 N N . ARG A 1 85 ? 12.197 5.843 -15.514 1.00 91.56 85 ARG A N 1
ATOM 668 C CA . ARG A 1 85 ? 12.235 5.710 -14.048 1.00 91.56 85 ARG A CA 1
ATOM 669 C C . ARG A 1 85 ? 11.590 6.904 -13.342 1.00 91.56 85 ARG A C 1
ATOM 671 O O . ARG A 1 85 ? 10.866 6.725 -12.364 1.00 91.56 85 ARG A O 1
ATOM 678 N N . ASN A 1 86 ? 11.868 8.130 -13.790 1.00 91.31 86 ASN A N 1
ATOM 679 C CA . ASN A 1 86 ? 11.295 9.337 -13.189 1.00 91.31 86 ASN A CA 1
ATOM 680 C C . ASN A 1 86 ? 9.779 9.415 -13.346 1.00 91.31 86 ASN A C 1
ATOM 682 O O . ASN A 1 86 ? 9.099 9.783 -12.387 1.00 91.31 86 ASN A O 1
ATOM 686 N N . LYS A 1 87 ? 9.250 9.033 -14.512 1.00 91.25 87 LYS A N 1
ATOM 687 C CA . LYS A 1 87 ? 7.804 8.948 -14.749 1.00 91.25 87 LYS A CA 1
ATOM 688 C C . LYS A 1 87 ? 7.158 7.935 -13.807 1.00 91.25 87 LYS A C 1
ATOM 690 O O . LYS A 1 87 ? 6.201 8.289 -13.118 1.00 91.25 87 LYS A O 1
ATOM 695 N N . VAL A 1 88 ? 7.731 6.731 -13.696 1.00 91.44 88 VAL A N 1
ATOM 696 C CA . VAL A 1 88 ? 7.271 5.698 -12.749 1.00 91.44 88 VAL A CA 1
ATOM 697 C C . VAL A 1 88 ? 7.299 6.229 -11.317 1.00 91.44 88 VAL A C 1
ATOM 699 O O . VAL A 1 88 ? 6.290 6.155 -10.617 1.00 91.44 88 VAL A O 1
ATOM 702 N N . LYS A 1 89 ? 8.416 6.836 -10.895 1.00 92.94 89 LYS A N 1
ATOM 703 C CA . LYS A 1 89 ? 8.583 7.377 -9.540 1.00 92.94 89 LYS A CA 1
ATOM 704 C C . LYS A 1 89 ? 7.531 8.438 -9.210 1.00 92.94 89 LYS A C 1
ATOM 706 O O . LYS A 1 89 ? 6.915 8.406 -8.143 1.00 92.94 89 LYS A O 1
ATOM 711 N N . ALA A 1 90 ? 7.339 9.399 -10.112 1.00 92.44 90 ALA A N 1
ATOM 712 C CA . ALA A 1 90 ? 6.397 10.495 -9.923 1.00 92.44 90 ALA A CA 1
ATOM 713 C C . ALA A 1 90 ? 4.952 9.983 -9.861 1.00 92.44 90 ALA A C 1
ATOM 715 O O . ALA A 1 90 ? 4.197 10.362 -8.962 1.00 92.44 90 ALA A O 1
ATOM 716 N N . HIS A 1 91 ? 4.581 9.082 -10.773 1.00 90.88 91 HIS A N 1
ATOM 717 C CA . HIS A 1 91 ? 3.233 8.532 -10.823 1.00 90.88 91 HIS A CA 1
ATOM 718 C C . HIS A 1 91 ? 2.922 7.669 -9.595 1.00 90.88 91 HIS A C 1
ATOM 720 O O . HIS A 1 91 ? 1.912 7.891 -8.925 1.00 90.88 91 HIS A O 1
ATOM 726 N N . LEU A 1 92 ? 3.830 6.759 -9.232 1.00 91.12 92 LEU A N 1
ATOM 727 C CA . LEU A 1 92 ? 3.700 5.933 -8.036 1.00 91.12 92 LEU A CA 1
ATOM 728 C C . LEU A 1 92 ? 3.603 6.794 -6.770 1.00 91.12 92 LEU A C 1
ATOM 730 O O . LEU A 1 92 ? 2.738 6.562 -5.931 1.00 91.12 92 LEU A O 1
ATOM 734 N N . GLY A 1 93 ? 4.421 7.847 -6.668 1.00 91.25 93 GLY A N 1
ATOM 735 C CA . GLY A 1 93 ? 4.366 8.798 -5.555 1.00 91.25 93 GLY A CA 1
ATOM 736 C C . GLY A 1 93 ? 3.012 9.505 -5.443 1.00 91.25 93 GLY A C 1
ATOM 737 O O . GLY A 1 93 ? 2.470 9.625 -4.345 1.00 91.25 93 GLY A O 1
ATOM 738 N N . LYS A 1 94 ? 2.423 9.910 -6.575 1.00 91.31 94 LYS A N 1
ATOM 739 C CA . LYS A 1 94 ? 1.081 10.510 -6.619 1.00 91.31 94 LYS A CA 1
ATOM 740 C C . LYS A 1 94 ? 0.003 9.530 -6.153 1.00 91.31 94 LYS A C 1
ATOM 742 O O . LYS A 1 94 ? -0.875 9.924 -5.388 1.00 91.31 94 LYS A O 1
ATOM 747 N N . LEU A 1 95 ? 0.054 8.273 -6.599 1.00 90.44 95 LEU A N 1
ATOM 748 C CA . LEU A 1 95 ? -0.914 7.252 -6.185 1.00 90.44 95 LEU A CA 1
ATOM 749 C C . LEU A 1 95 ? -0.778 6.922 -4.694 1.00 90.44 95 LEU A C 1
ATOM 751 O O . LEU A 1 95 ? -1.783 6.916 -3.989 1.00 90.44 95 LEU A O 1
ATOM 755 N N . MET A 1 96 ? 0.448 6.750 -4.191 1.00 89.88 96 MET A N 1
ATOM 756 C CA . MET A 1 96 ? 0.707 6.566 -2.758 1.00 89.88 96 MET A CA 1
ATOM 757 C C . MET A 1 96 ? 0.150 7.735 -1.934 1.00 89.88 96 MET A C 1
ATOM 759 O O . MET A 1 96 ? -0.538 7.512 -0.941 1.00 89.88 96 MET A O 1
ATOM 763 N N . GLY A 1 97 ? 0.373 8.979 -2.373 1.00 89.06 97 GLY A N 1
ATOM 764 C CA . GLY A 1 97 ? -0.178 10.170 -1.721 1.00 89.06 97 GLY A CA 1
ATOM 765 C C . GLY A 1 97 ? -1.709 10.180 -1.688 1.00 89.06 97 GLY A C 1
ATOM 766 O O . GLY A 1 97 ? -2.297 10.467 -0.649 1.00 89.06 97 GLY A O 1
ATOM 767 N N . LYS A 1 98 ? -2.367 9.793 -2.788 1.00 88.31 98 LYS A N 1
ATOM 768 C CA . LYS A 1 98 ? -3.833 9.652 -2.836 1.00 88.31 98 LYS A CA 1
ATOM 769 C C . LYS A 1 98 ? -4.354 8.565 -1.898 1.00 88.31 98 LYS A C 1
ATOM 771 O O . LYS A 1 98 ? -5.375 8.772 -1.251 1.00 88.31 98 LYS A O 1
ATOM 776 N N . VAL A 1 99 ? -3.677 7.417 -1.827 1.00 86.31 99 VAL A N 1
ATOM 777 C CA . VAL A 1 99 ? -4.052 6.322 -0.918 1.00 86.31 99 VAL A CA 1
ATOM 778 C C . VAL A 1 99 ? -3.943 6.777 0.536 1.00 86.31 99 VAL A C 1
ATOM 780 O O . VAL A 1 99 ? -4.855 6.529 1.322 1.00 86.31 99 VAL A O 1
ATOM 783 N N . LEU A 1 100 ? -2.868 7.490 0.883 1.00 83.88 100 LEU A N 1
ATOM 784 C CA . LEU A 1 100 ? -2.693 8.064 2.216 1.00 83.88 100 LEU A CA 1
ATOM 785 C C . LEU A 1 100 ? -3.780 9.096 2.536 1.00 83.88 100 LEU A C 1
ATOM 787 O O . LEU A 1 100 ? -4.403 8.984 3.586 1.00 83.88 100 LEU A O 1
ATOM 791 N N . ALA A 1 101 ? -4.060 10.035 1.626 1.00 84.25 101 ALA A N 1
ATOM 792 C CA . ALA A 1 101 ? -5.122 11.028 1.804 1.00 84.25 101 ALA A CA 1
ATOM 793 C C . ALA A 1 101 ? -6.484 10.356 2.032 1.00 84.25 101 ALA A C 1
ATOM 795 O O . ALA A 1 101 ? -7.111 10.576 3.060 1.00 84.25 101 ALA A O 1
ATOM 796 N N . LYS A 1 102 ? -6.865 9.409 1.164 1.00 83.38 102 LYS A N 1
ATOM 797 C CA . LYS A 1 102 ? -8.118 8.654 1.300 1.00 83.38 102 LYS A CA 1
ATOM 798 C C . LYS A 1 102 ? -8.212 7.898 2.630 1.00 83.38 102 LYS A C 1
ATOM 800 O O . LYS A 1 102 ? -9.293 7.802 3.205 1.00 83.38 102 LYS A O 1
ATOM 805 N N . LYS A 1 103 ? -7.099 7.345 3.125 1.00 80.00 103 LYS A N 1
ATOM 806 C CA . LYS A 1 103 ? -7.056 6.667 4.428 1.00 80.00 103 LYS A CA 1
ATOM 807 C C . LYS A 1 103 ? -7.260 7.652 5.584 1.00 80.00 103 LYS A C 1
ATOM 809 O O . LYS A 1 103 ? -7.966 7.317 6.531 1.00 80.00 103 LYS A O 1
ATOM 814 N N . VAL A 1 104 ? -6.666 8.842 5.501 1.00 81.38 104 VAL A N 1
ATOM 815 C CA . VAL A 1 104 ? -6.842 9.922 6.486 1.00 81.38 104 VAL A CA 1
ATOM 816 C C . VAL A 1 104 ? -8.282 10.435 6.481 1.00 81.38 104 VAL A C 1
ATOM 818 O O . VAL A 1 104 ? -8.878 10.532 7.552 1.00 81.38 104 VAL A O 1
ATOM 821 N N . ASP A 1 105 ? -8.863 10.684 5.305 1.00 79.44 105 ASP A N 1
ATOM 822 C CA . ASP A 1 105 ? -10.258 11.114 5.159 1.00 79.44 105 ASP A CA 1
ATOM 823 C C . ASP A 1 105 ? -11.223 10.084 5.754 1.00 79.44 105 ASP A C 1
ATOM 825 O O . ASP A 1 105 ? -12.006 10.424 6.640 1.00 79.44 105 ASP A O 1
ATOM 829 N N . LYS A 1 106 ? -11.089 8.804 5.372 1.00 80.62 106 LYS A N 1
ATOM 830 C CA . LYS A 1 106 ? -11.923 7.726 5.924 1.00 80.62 106 LYS A CA 1
ATOM 831 C C . LYS A 1 106 ? -11.816 7.660 7.451 1.00 80.62 106 LYS A C 1
ATOM 833 O O . LYS A 1 106 ? -12.828 7.575 8.139 1.00 80.62 106 LYS A O 1
ATOM 838 N N . ASN A 1 107 ? -10.598 7.747 7.989 1.00 81.38 107 ASN A N 1
ATOM 839 C CA . ASN A 1 107 ? -10.385 7.712 9.432 1.00 81.38 107 ASN A CA 1
ATOM 840 C C . ASN A 1 107 ? -11.032 8.913 10.145 1.00 81.38 107 ASN A C 1
ATOM 842 O O . ASN A 1 107 ? -11.593 8.761 11.230 1.00 81.38 107 ASN A O 1
ATOM 846 N N . LEU A 1 108 ? -10.992 10.102 9.537 1.00 83.12 108 LEU A N 1
ATOM 847 C CA . LEU A 1 108 ? -11.650 11.296 10.061 1.00 83.12 108 LEU A CA 1
ATOM 848 C C . LEU A 1 108 ? -13.180 11.167 10.030 1.00 83.12 108 LEU A C 1
ATOM 850 O O . LEU A 1 108 ? -13.842 11.551 10.996 1.00 83.12 108 LEU A O 1
ATOM 854 N N . GLU A 1 109 ? -13.741 10.628 8.949 1.00 83.38 109 GLU A N 1
ATOM 855 C CA . GLU A 1 109 ? -15.176 10.359 8.821 1.00 83.38 109 GLU A CA 1
ATOM 856 C C . GLU A 1 109 ? -15.657 9.331 9.853 1.00 83.38 109 GLU A C 1
ATOM 858 O O . GLU A 1 109 ? -16.664 9.563 10.523 1.00 83.38 109 GLU A O 1
ATOM 863 N N . GLU A 1 110 ? -14.909 8.245 10.065 1.00 84.62 110 GLU A N 1
ATOM 864 C CA . GLU A 1 110 ? -15.217 7.232 11.083 1.00 84.62 110 GLU A CA 1
ATOM 865 C C . GLU A 1 110 ? -15.169 7.822 12.497 1.00 84.62 110 GLU A C 1
ATOM 867 O O . GLU A 1 110 ? -16.119 7.660 13.264 1.00 84.62 110 GLU A O 1
ATOM 872 N N . ARG A 1 111 ? -14.129 8.603 12.827 1.00 87.06 111 ARG A N 1
ATOM 873 C CA . ARG A 1 111 ? -14.038 9.322 14.111 1.00 87.06 111 ARG A CA 1
ATOM 874 C C . ARG A 1 111 ? -15.236 10.252 14.326 1.00 87.06 111 ARG A C 1
ATOM 876 O O . ARG A 1 111 ? -15.814 10.263 15.413 1.00 87.06 111 ARG A O 1
ATOM 883 N N . LYS A 1 112 ? -15.644 11.011 13.300 1.00 85.19 112 LYS A N 1
ATOM 884 C CA . LYS A 1 112 ? -16.830 11.886 13.365 1.00 85.19 112 LYS A CA 1
ATOM 885 C C . LYS A 1 112 ? -18.112 11.085 13.595 1.00 85.19 112 LYS A C 1
ATOM 887 O O . LYS A 1 112 ? -18.880 11.446 14.484 1.00 85.19 112 LYS A O 1
ATOM 892 N N . ARG A 1 113 ? -18.317 9.994 12.854 1.00 85.75 113 ARG A N 1
ATOM 893 C CA . ARG A 1 113 ? -19.491 9.119 12.989 1.00 85.75 113 ARG A CA 1
ATOM 894 C C . ARG A 1 113 ? -19.583 8.504 14.388 1.00 85.75 113 ARG A C 1
ATOM 896 O O . ARG A 1 113 ? -20.644 8.543 15.004 1.00 85.75 113 ARG A O 1
ATOM 903 N N . VAL A 1 114 ? -18.471 7.994 14.921 1.00 85.38 114 VAL A N 1
ATOM 904 C CA . VAL A 1 114 ? -18.413 7.397 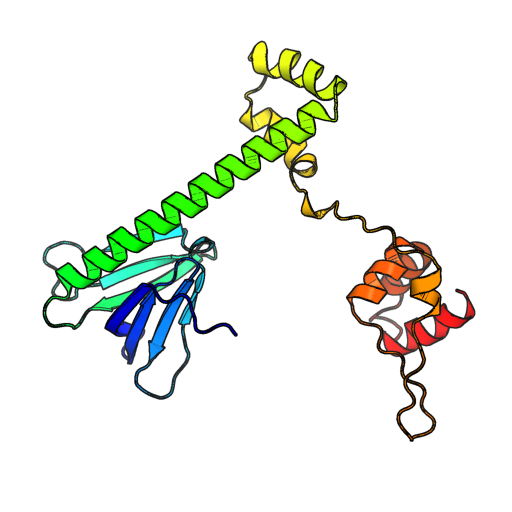16.266 1.00 85.38 114 VAL A CA 1
ATOM 905 C C . VAL A 1 114 ? -18.746 8.425 17.349 1.00 85.38 114 VAL A C 1
ATOM 907 O O . VAL A 1 114 ? -19.498 8.111 18.271 1.00 85.38 114 VAL A O 1
ATOM 910 N N . LEU A 1 115 ? -18.247 9.660 17.224 1.00 86.19 115 LEU A N 1
ATOM 911 C CA . LEU A 1 115 ? -18.611 10.755 18.126 1.00 86.19 115 LEU A CA 1
ATOM 912 C C . LEU A 1 115 ? -20.097 11.123 18.013 1.00 86.19 115 LEU A C 1
ATOM 914 O O . LEU A 1 115 ? -20.758 11.277 19.035 1.00 86.19 115 LEU A O 1
ATOM 918 N N . GLN A 1 116 ? -20.641 11.236 16.800 1.00 82.69 116 GLN A N 1
ATOM 919 C CA . GLN A 1 116 ? -22.057 11.569 16.592 1.00 82.69 116 GLN A CA 1
ATOM 920 C C . GLN A 1 116 ? -22.999 10.527 17.204 1.00 82.69 116 GLN A C 1
ATOM 922 O O . GLN A 1 116 ? -23.989 10.896 17.831 1.00 82.69 116 GLN A O 1
ATOM 927 N N . ASN A 1 117 ? -22.658 9.244 17.085 1.00 82.75 117 ASN A N 1
ATOM 928 C CA . ASN A 1 117 ? -23.470 8.149 17.614 1.00 82.75 117 ASN A CA 1
ATOM 929 C C . ASN A 1 117 ? -23.355 7.982 19.141 1.00 82.75 117 ASN A C 1
ATOM 931 O O . ASN A 1 117 ? -24.172 7.287 19.737 1.00 82.75 117 ASN A O 1
ATOM 935 N N . ASN A 1 118 ? -22.364 8.609 19.790 1.00 84.12 118 ASN A N 1
ATOM 936 C CA . ASN A 1 118 ? -22.078 8.421 21.214 1.00 84.12 118 ASN A CA 1
ATOM 937 C C . ASN A 1 118 ? -21.952 9.765 21.958 1.00 84.12 118 ASN A C 1
ATOM 939 O O . ASN A 1 118 ? -20.839 10.248 22.193 1.00 84.12 118 ASN A O 1
ATOM 943 N N . PRO A 1 119 ? -23.061 10.363 22.431 1.00 87.19 119 PRO A N 1
ATOM 944 C CA . PRO A 1 119 ? -23.035 11.664 23.109 1.00 87.19 119 PRO A CA 1
ATOM 945 C C . PRO A 1 119 ? -22.191 11.673 24.397 1.00 87.19 119 PRO A C 1
ATOM 947 O O . PRO A 1 119 ? -21.580 12.690 24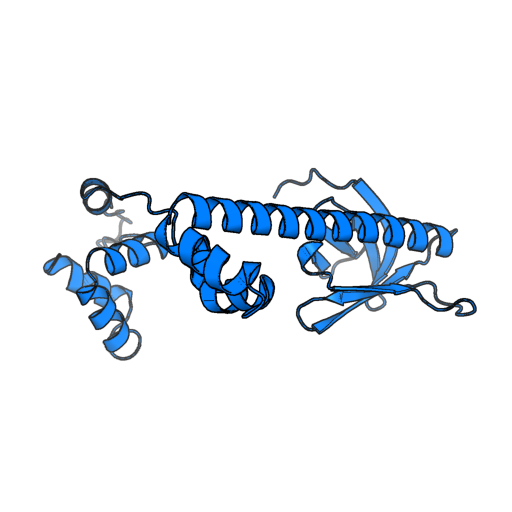.732 1.00 87.19 119 PRO A O 1
ATOM 950 N N . ASN A 1 120 ? -22.092 10.543 25.105 1.00 86.06 120 ASN A N 1
ATOM 951 C CA . ASN A 1 120 ? -21.201 10.404 26.264 1.00 86.06 120 ASN A CA 1
ATOM 952 C C . ASN A 1 120 ? -19.717 10.425 25.862 1.00 86.06 120 ASN A C 1
ATOM 954 O O 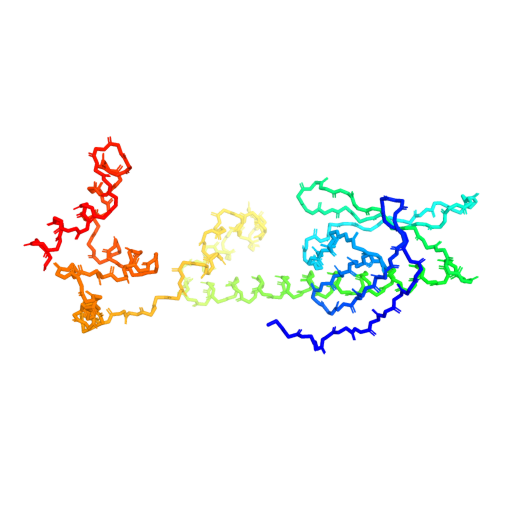. ASN A 1 120 ? -18.897 11.030 26.554 1.00 86.06 120 ASN A O 1
ATOM 958 N N . LEU A 1 121 ? -19.376 9.833 24.714 1.00 86.44 121 LEU A N 1
ATOM 959 C CA . LEU A 1 121 ? -18.013 9.835 24.186 1.00 86.44 121 LEU A CA 1
ATOM 960 C C . LEU A 1 121 ? -17.585 11.244 23.754 1.00 86.44 121 LEU A C 1
ATOM 962 O O . LEU A 1 121 ? -16.438 11.620 23.969 1.00 86.44 121 LEU A O 1
ATOM 966 N N . VAL A 1 122 ? -18.511 12.057 23.233 1.00 88.44 122 VAL A N 1
ATOM 967 C CA . VAL A 1 122 ? -18.262 13.479 22.928 1.00 88.44 122 VAL A CA 1
ATOM 968 C C . VAL A 1 122 ? -17.900 14.266 24.183 1.00 88.44 122 VAL A C 1
ATOM 970 O O . VAL A 1 122 ? -16.954 15.055 24.154 1.00 88.44 122 VAL A O 1
ATOM 973 N N . LYS A 1 123 ? -18.635 14.067 25.287 1.00 88.38 123 LYS A N 1
ATOM 974 C CA . LYS A 1 123 ? -18.330 14.725 26.568 1.00 88.38 123 LYS A CA 1
ATOM 975 C C . LYS A 1 123 ? -16.928 14.350 27.041 1.00 88.38 123 LYS A C 1
ATOM 977 O O . LYS A 1 123 ? -16.139 15.242 27.339 1.00 88.38 123 LYS A O 1
ATOM 982 N N . LEU A 1 124 ? -16.601 13.057 27.012 1.00 87.00 124 LEU A N 1
ATOM 983 C CA . LEU A 1 124 ? -15.285 12.557 27.403 1.00 87.00 124 LEU A CA 1
ATOM 984 C C . LEU A 1 124 ? -14.165 13.101 26.502 1.00 87.00 124 LEU A C 1
ATOM 986 O O . LEU A 1 124 ? -13.135 13.541 27.002 1.00 87.00 124 LEU A O 1
ATOM 990 N N . TYR A 1 125 ? -14.381 13.136 25.183 1.00 88.19 125 TYR A N 1
ATOM 991 C CA . TYR A 1 125 ? -13.434 13.711 24.227 1.00 88.19 125 TYR A CA 1
ATOM 992 C C . TYR A 1 125 ? -13.156 15.186 24.540 1.00 88.19 125 TYR A C 1
ATOM 994 O O . TYR A 1 125 ? -12.001 15.586 24.633 1.00 88.19 125 TYR A O 1
ATOM 1002 N N . LYS A 1 126 ? -14.195 15.995 24.784 1.00 87.19 126 LYS A N 1
ATOM 1003 C CA . LYS A 1 126 ? -14.025 17.406 25.172 1.00 87.19 126 LYS A CA 1
ATOM 1004 C C . LYS A 1 126 ? -13.297 17.552 26.511 1.00 87.19 126 LYS A C 1
ATOM 1006 O O . LYS A 1 126 ? -12.418 18.395 26.639 1.00 87.19 126 LYS A O 1
ATOM 1011 N N . GLN A 1 127 ? -13.630 16.728 27.502 1.00 87.56 127 GLN A N 1
ATOM 1012 C CA . GLN A 1 127 ? -13.031 16.825 28.834 1.00 87.56 127 GLN A CA 1
ATOM 1013 C C . GLN A 1 127 ? -11.579 16.364 28.911 1.00 87.56 127 GLN A C 1
ATOM 1015 O O . GLN A 1 127 ? -10.887 16.823 29.810 1.00 87.56 127 GLN A O 1
ATOM 1020 N N . LEU A 1 128 ? -11.127 15.475 28.024 1.00 86.88 128 LEU A N 1
ATOM 1021 C CA . LEU A 1 128 ? -9.759 14.944 28.046 1.00 86.88 128 LEU A CA 1
ATOM 1022 C C . LEU A 1 128 ? -8.868 15.563 26.966 1.00 86.88 128 LEU A C 1
ATOM 1024 O O . LEU A 1 128 ? -7.711 15.879 27.229 1.00 86.88 128 LEU A O 1
ATOM 1028 N N . VAL A 1 129 ? -9.400 15.746 25.755 1.00 87.75 129 VAL A N 1
ATOM 1029 C CA . VAL A 1 129 ? -8.619 16.218 24.603 1.00 87.75 129 VAL A CA 1
ATOM 1030 C C . VAL A 1 129 ? -8.586 17.740 24.536 1.00 87.75 129 VAL A C 1
ATOM 1032 O O . VAL A 1 129 ? -7.532 18.317 24.295 1.00 87.75 129 VAL A O 1
ATOM 1035 N N . THR A 1 130 ? -9.708 18.426 24.787 1.00 83.88 130 THR A N 1
ATOM 1036 C CA . THR A 1 130 ? -9.737 19.905 24.760 1.00 83.88 130 THR A CA 1
ATOM 1037 C C . THR A 1 130 ? -9.037 20.523 25.970 1.00 83.88 130 THR A C 1
ATOM 1039 O O . THR A 1 130 ? -8.487 21.613 25.865 1.00 83.88 130 THR A O 1
ATOM 1042 N N . THR A 1 131 ? -9.014 19.824 27.105 1.00 84.06 131 THR A N 1
ATOM 1043 C CA . THR A 1 131 ? -8.278 20.235 28.314 1.00 84.06 131 THR A CA 1
ATOM 1044 C C . THR A 1 131 ? -6.785 19.907 28.249 1.00 84.06 131 THR A C 1
ATOM 1046 O O . THR A 1 131 ? -6.041 20.310 29.139 1.00 84.06 131 THR A O 1
ATOM 1049 N N . GLY A 1 132 ? -6.339 19.183 27.215 1.00 82.44 132 GLY A N 1
ATOM 1050 C CA . GLY A 1 132 ? -4.937 18.817 27.011 1.00 82.44 132 GLY A CA 1
ATOM 1051 C C . GLY A 1 132 ? -4.424 17.690 27.911 1.00 82.44 132 GLY A C 1
ATOM 1052 O O . GLY A 1 132 ? -3.220 17.464 27.945 1.00 82.44 132 GLY A O 1
ATOM 1053 N N . GLN A 1 133 ? -5.298 16.974 28.627 1.00 82.19 133 GLN A N 1
ATOM 1054 C CA . GLN A 1 133 ? -4.889 15.826 29.447 1.00 82.19 133 GLN A CA 1
ATOM 1055 C C . GLN A 1 133 ? -4.430 14.630 28.604 1.00 82.19 133 GLN A C 1
ATOM 1057 O O . GLN A 1 133 ? -3.609 13.840 29.060 1.00 82.19 133 GLN A O 1
ATOM 1062 N N . VAL A 1 134 ? -4.977 14.481 27.394 1.00 87.44 134 VAL A N 1
ATOM 1063 C CA . VAL A 1 134 ? -4.635 13.417 26.442 1.00 87.44 134 VAL A CA 1
ATOM 1064 C C . VAL A 1 134 ? -4.658 13.993 25.028 1.00 87.44 134 VAL A C 1
ATOM 1066 O O . VAL A 1 134 ? -5.536 14.791 24.697 1.00 87.44 134 VAL A O 1
ATOM 1069 N N . THR A 1 135 ? -3.735 13.587 24.155 1.00 86.25 135 THR A N 1
ATOM 1070 C CA . THR A 1 135 ? -3.788 14.004 22.746 1.00 86.25 135 THR A CA 1
ATOM 1071 C C . THR A 1 135 ? -4.940 13.323 21.998 1.00 86.25 135 THR A C 1
ATOM 1073 O O . THR A 1 135 ? -5.405 12.240 22.361 1.00 86.25 135 THR A O 1
ATOM 1076 N N . ALA A 1 136 ? -5.407 13.927 20.900 1.00 83.88 136 ALA A N 1
ATOM 1077 C CA . ALA A 1 136 ? -6.441 13.304 20.070 1.00 83.88 136 ALA A CA 1
ATOM 1078 C C . ALA A 1 136 ? -6.002 11.916 19.558 1.00 83.88 136 ALA A C 1
ATOM 1080 O O . ALA A 1 136 ? -6.814 10.994 19.506 1.00 83.88 136 ALA A O 1
ATOM 1081 N N . GLU A 1 137 ? -4.720 11.748 19.219 1.00 84.50 137 GLU A N 1
ATOM 1082 C CA . GLU A 1 137 ? -4.174 10.465 18.763 1.00 84.50 137 GLU A CA 1
AT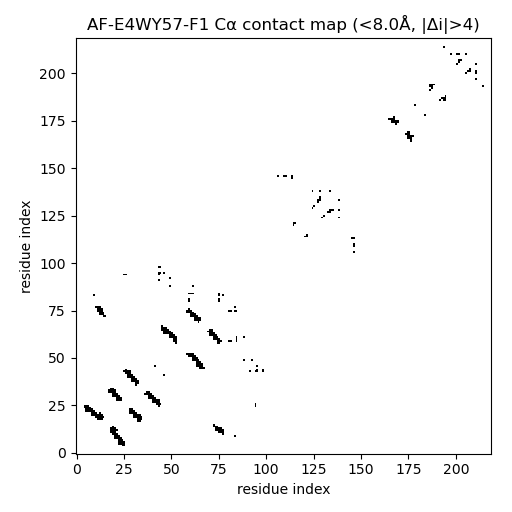OM 1083 C C . GLU A 1 137 ? -4.191 9.398 19.859 1.00 84.50 137 GLU A C 1
ATOM 1085 O O . GLU A 1 137 ? -4.639 8.283 19.602 1.00 84.50 137 GLU A O 1
ATOM 1090 N N . GLU A 1 138 ? -3.783 9.719 21.087 1.00 83.75 138 GLU A N 1
ATOM 1091 C CA . GLU A 1 138 ? -3.826 8.781 22.219 1.00 83.75 138 GLU A CA 1
ATOM 1092 C C . GLU A 1 138 ? -5.264 8.405 22.601 1.00 83.75 138 GLU A C 1
ATOM 1094 O O . GLU A 1 138 ? -5.564 7.235 22.880 1.00 83.75 138 GLU A O 1
ATOM 1099 N N . PHE A 1 139 ? -6.180 9.380 22.553 1.00 88.50 139 PHE A N 1
ATOM 1100 C CA . PHE A 1 139 ? -7.600 9.132 22.775 1.00 88.50 139 PHE A CA 1
ATOM 1101 C C . PHE A 1 139 ? -8.135 8.118 21.762 1.00 88.50 139 PHE A C 1
ATOM 1103 O O . PHE A 1 139 ? -8.751 7.134 22.155 1.00 88.50 139 PHE A O 1
ATOM 1110 N N . TRP A 1 140 ? -7.869 8.305 20.468 1.00 86.94 140 TRP A N 1
ATOM 1111 C CA . TRP A 1 140 ? -8.355 7.390 19.434 1.00 86.94 140 TRP A CA 1
ATOM 1112 C C . TRP A 1 140 ? -7.602 6.059 19.390 1.00 86.94 140 TRP A C 1
ATOM 1114 O O . TRP A 1 140 ? -8.221 5.038 19.110 1.00 86.94 140 TRP A O 1
ATOM 1124 N N . SER A 1 141 ? -6.312 6.032 19.728 1.00 83.06 141 SER A N 1
ATOM 1125 C CA . SER A 1 141 ? -5.504 4.803 19.764 1.00 83.06 141 SER A CA 1
ATOM 1126 C C . SER A 1 141 ? -6.017 3.814 20.811 1.00 83.06 141 SER A C 1
ATOM 1128 O O . SER A 1 141 ? -6.154 2.625 20.537 1.00 83.06 141 SER A O 1
ATOM 1130 N N . SER A 1 142 ? -6.401 4.309 21.988 1.00 81.56 142 SER A N 1
ATOM 1131 C CA . SER A 1 142 ? -7.016 3.491 23.048 1.00 81.56 142 SER A CA 1
ATOM 1132 C C . SER A 1 142 ? -8.450 3.039 22.726 1.00 81.56 142 SER A C 1
ATOM 1134 O O . SER A 1 142 ? -8.963 2.116 23.356 1.00 81.56 142 SER A O 1
ATOM 1136 N N . ARG A 1 143 ? -9.094 3.646 21.720 1.00 79.88 143 ARG A N 1
ATOM 1137 C CA . ARG A 1 143 ? -10.425 3.268 21.212 1.00 79.88 143 ARG A CA 1
ATOM 1138 C C . ARG A 1 143 ? -10.383 2.807 19.751 1.00 79.88 143 ARG A C 1
ATOM 1140 O O . ARG A 1 143 ? -11.386 2.905 19.051 1.00 79.88 143 ARG A O 1
ATOM 1147 N N . ALA A 1 144 ? -9.252 2.263 19.292 1.00 78.50 144 ALA A N 1
ATOM 1148 C CA . ALA A 1 144 ? -9.101 1.794 17.912 1.00 78.50 144 ALA A CA 1
ATOM 1149 C C . ALA A 1 144 ? -10.168 0.751 17.523 1.00 78.50 144 ALA A C 1
ATOM 1151 O O . ALA A 1 144 ? -10.649 0.763 16.396 1.00 78.50 144 ALA A O 1
ATOM 1152 N N . HIS A 1 145 ? -10.617 -0.071 18.480 1.00 75.25 145 HIS A N 1
ATOM 1153 C CA . HIS A 1 145 ? -11.697 -1.047 18.295 1.00 75.25 145 HIS A CA 1
ATOM 1154 C C . HIS A 1 145 ? -13.053 -0.426 17.912 1.00 75.25 145 HIS A C 1
ATOM 1156 O O . HIS A 1 145 ? -13.864 -1.101 17.295 1.00 75.25 145 HIS A O 1
ATOM 1162 N N . MET A 1 146 ? -13.309 0.844 18.254 1.00 73.44 146 MET A N 1
ATOM 1163 C CA . MET A 1 146 ? -14.532 1.560 17.854 1.00 73.44 146 MET A CA 1
ATOM 1164 C C . MET A 1 146 ? -14.432 2.147 16.441 1.00 73.44 146 MET A C 1
ATOM 1166 O O . MET A 1 146 ? -15.445 2.513 15.854 1.00 73.44 146 MET A O 1
ATOM 1170 N N . LEU A 1 147 ? -13.210 2.291 15.918 1.00 72.06 147 LEU A N 1
ATOM 1171 C CA . LEU A 1 147 ? -12.938 2.790 14.568 1.00 72.06 147 LEU A CA 1
ATOM 1172 C C . LEU A 1 147 ? -12.828 1.653 13.546 1.00 72.06 147 LEU A C 1
ATOM 1174 O O . LEU A 1 147 ? -12.923 1.908 12.349 1.00 72.06 147 LEU A O 1
ATOM 1178 N N . ASP A 1 148 ? -12.629 0.415 13.999 1.00 64.19 148 ASP A N 1
ATOM 1179 C CA . ASP A 1 148 ? -12.587 -0.754 13.131 1.00 64.19 148 ASP A CA 1
ATOM 1180 C C . ASP A 1 148 ? -14.013 -1.210 12.789 1.00 64.19 148 ASP A C 1
ATOM 1182 O O . ASP A 1 148 ? -14.625 -2.058 13.438 1.00 64.19 148 ASP A O 1
ATOM 1186 N N . SER A 1 149 ? -14.556 -0.605 11.736 1.00 54.50 149 SER A N 1
ATOM 1187 C CA . SER A 1 149 ? -15.862 -0.934 11.168 1.00 54.50 149 SER A CA 1
ATOM 1188 C C . SER A 1 149 ? -15.938 -2.341 10.545 1.00 54.50 149 SER A C 1
ATOM 1190 O O . SER A 1 149 ? -16.995 -2.724 10.046 1.00 54.50 149 SER A O 1
ATOM 1192 N N . SER A 1 150 ? -14.878 -3.163 10.618 1.00 48.22 150 SER A N 1
ATOM 1193 C CA . SER A 1 150 ? -14.904 -4.565 10.162 1.00 48.22 150 SER A CA 1
ATOM 1194 C C . SER A 1 150 ? -15.829 -5.463 10.994 1.00 48.22 150 SER A C 1
ATOM 1196 O O . SER A 1 150 ? -16.064 -6.613 10.621 1.00 48.22 150 SER A O 1
ATOM 1198 N N . HIS A 1 151 ? -16.365 -4.957 12.108 1.00 43.28 151 HIS A N 1
ATOM 1199 C CA . HIS A 1 151 ? -17.313 -5.676 12.957 1.00 43.28 151 HIS A CA 1
ATOM 1200 C C . HIS A 1 151 ? -18.793 -5.344 12.713 1.00 43.28 151 HIS A C 1
ATOM 1202 O O . HIS A 1 151 ? -19.637 -6.050 13.257 1.00 43.28 151 HIS A O 1
ATOM 1208 N N . GLU A 1 152 ? -19.137 -4.363 11.869 1.00 45.81 152 GLU A N 1
ATOM 1209 C CA . GLU A 1 152 ? -20.536 -3.942 11.678 1.00 45.81 152 GLU A CA 1
ATOM 1210 C C . GLU A 1 152 ? -20.902 -3.711 10.201 1.00 45.81 152 GLU A C 1
ATOM 1212 O O . GLU A 1 152 ? -21.117 -2.592 9.736 1.00 45.81 152 GLU A O 1
ATOM 1217 N N . GLN A 1 153 ? -21.054 -4.810 9.462 1.00 39.09 153 GLN A N 1
ATOM 1218 C CA . GLN A 1 153 ? -22.174 -4.944 8.526 1.00 39.09 153 GLN A CA 1
ATOM 1219 C C . GLN A 1 153 ? -22.963 -6.189 8.930 1.00 39.09 153 GLN A C 1
ATOM 1221 O O . GLN A 1 153 ? -22.832 -7.269 8.357 1.00 39.09 153 GLN A O 1
ATOM 1226 N N . ASP A 1 154 ? -23.733 -6.020 10.002 1.00 42.97 154 ASP A N 1
ATOM 1227 C CA . ASP A 1 154 ? -24.709 -6.983 10.494 1.00 42.97 154 ASP A CA 1
ATOM 1228 C C . ASP A 1 154 ? -25.948 -6.898 9.589 1.00 42.97 154 ASP A C 1
ATOM 1230 O O . ASP A 1 154 ? -26.898 -6.155 9.833 1.00 42.97 154 ASP A O 1
ATOM 1234 N N . ILE A 1 155 ? -25.893 -7.584 8.446 1.00 44.62 155 ILE A N 1
ATOM 1235 C CA . ILE A 1 155 ? -27.113 -7.923 7.718 1.00 44.62 155 ILE A CA 1
ATOM 1236 C C . ILE A 1 155 ? -27.762 -9.015 8.562 1.00 44.62 155 ILE A C 1
ATOM 1238 O O . ILE A 1 155 ? -27.270 -10.141 8.592 1.00 44.62 155 ILE A O 1
ATOM 1242 N N . GLY A 1 156 ? -28.818 -8.662 9.296 1.00 44.47 156 GLY A N 1
ATOM 1243 C CA . GLY A 1 156 ? -29.627 -9.620 10.039 1.00 44.47 156 GLY A CA 1
ATOM 1244 C C . GLY A 1 156 ? -30.161 -10.679 9.080 1.00 44.47 156 GLY A C 1
ATOM 1245 O O . GLY A 1 156 ? -31.012 -10.396 8.240 1.00 44.47 156 GLY A O 1
ATOM 1246 N N . ILE A 1 157 ? -29.620 -11.888 9.175 1.00 47.19 157 ILE A N 1
ATOM 1247 C CA . ILE A 1 157 ? -30.078 -13.031 8.395 1.00 47.19 157 ILE A CA 1
ATOM 1248 C C . ILE A 1 157 ? -31.291 -13.609 9.131 1.00 47.19 157 ILE A C 1
ATOM 1250 O O . ILE A 1 157 ? -31.180 -14.054 10.273 1.00 47.19 157 ILE A O 1
ATOM 1254 N N . THR A 1 158 ? -32.462 -13.558 8.497 1.00 50.53 158 THR A N 1
ATOM 1255 C CA . THR A 1 158 ? -33.703 -14.155 9.004 1.00 50.53 158 THR A CA 1
ATOM 1256 C C . THR A 1 158 ? -33.584 -15.680 9.066 1.00 50.53 158 THR A C 1
ATOM 1258 O O . THR A 1 158 ? -32.870 -16.289 8.269 1.00 50.53 158 THR A O 1
ATOM 1261 N N . ALA A 1 159 ? -34.298 -16.317 10.002 1.00 50.78 159 ALA A N 1
ATOM 1262 C CA . ALA A 1 159 ? -34.308 -17.776 10.178 1.00 50.78 159 ALA A CA 1
ATOM 1263 C C . ALA A 1 159 ? -34.633 -18.555 8.881 1.00 50.78 159 ALA A C 1
ATOM 1265 O O . ALA A 1 159 ? -34.152 -19.672 8.707 1.00 50.78 159 ALA A O 1
ATOM 1266 N N . ASP A 1 160 ? -35.358 -17.927 7.948 1.00 52.44 160 ASP A N 1
ATOM 1267 C CA . ASP A 1 160 ? -35.657 -18.431 6.598 1.00 52.44 160 ASP A CA 1
ATOM 1268 C C . ASP A 1 160 ? -34.413 -18.768 5.754 1.00 52.44 160 ASP A C 1
ATOM 1270 O O . ASP A 1 160 ? -34.398 -19.739 5.006 1.00 52.44 160 ASP A O 1
ATOM 1274 N N . PHE A 1 161 ? -33.318 -18.019 5.892 1.00 58.03 161 PHE A N 1
ATOM 1275 C CA . PHE A 1 161 ? -32.100 -18.298 5.122 1.00 58.03 161 PHE A CA 1
ATOM 1276 C C . PHE A 1 161 ? -31.394 -19.578 5.592 1.00 58.03 161 PHE A C 1
ATOM 1278 O O . PHE A 1 161 ? -30.752 -20.268 4.800 1.00 58.03 161 PHE A O 1
ATOM 1285 N N . LEU A 1 162 ? -31.505 -19.912 6.884 1.00 54.75 162 LEU A N 1
ATOM 1286 C CA . LEU A 1 162 ? -30.934 -21.145 7.430 1.00 54.75 162 LEU A CA 1
ATOM 1287 C C . LEU A 1 162 ? -31.755 -22.377 7.018 1.00 54.75 162 LEU A C 1
ATOM 1289 O O . LEU A 1 162 ? -31.170 -23.444 6.830 1.00 54.75 162 LEU A O 1
ATOM 1293 N N . SER A 1 163 ? -33.072 -22.238 6.823 1.00 55.09 163 SER A N 1
ATOM 1294 C CA . SER A 1 163 ? -33.935 -23.321 6.330 1.00 55.09 163 SER A CA 1
ATOM 1295 C C . SER A 1 163 ? -33.852 -23.530 4.811 1.00 55.09 163 SER A C 1
ATOM 1297 O O . SER A 1 163 ? -34.148 -24.625 4.335 1.00 55.09 163 SER A O 1
ATOM 1299 N N . GLU A 1 164 ? -33.399 -22.534 4.040 1.00 51.78 164 GLU A N 1
ATOM 1300 C CA . GLU A 1 164 ? -33.306 -22.610 2.573 1.00 51.78 164 GLU A CA 1
ATOM 1301 C C . GLU A 1 164 ? -32.007 -23.257 2.043 1.00 51.78 164 GLU A C 1
ATOM 1303 O O . GLU A 1 164 ? -31.831 -23.427 0.832 1.00 51.78 164 GLU A O 1
ATOM 1308 N N . VAL A 1 165 ? -31.101 -23.706 2.920 1.00 53.88 165 VAL A N 1
ATOM 1309 C CA . VAL A 1 165 ? -29.916 -24.489 2.526 1.00 53.88 165 VAL A CA 1
ATOM 1310 C C . VAL A 1 165 ? -30.354 -25.880 2.037 1.00 53.88 165 VAL A C 1
ATOM 1312 O O . VAL A 1 165 ? -30.363 -26.862 2.779 1.00 53.88 165 VAL A O 1
ATOM 1315 N N . LYS A 1 166 ? -30.746 -25.969 0.761 1.00 49.44 166 LYS A N 1
ATOM 1316 C CA . LYS A 1 166 ? -31.265 -27.197 0.148 1.00 49.44 166 LYS A CA 1
ATOM 1317 C C . LYS A 1 166 ? -30.182 -28.282 0.037 1.00 49.44 166 LYS A C 1
ATOM 1319 O O . LYS A 1 166 ? -29.042 -27.982 -0.326 1.00 49.44 166 LYS A O 1
ATOM 1324 N N . PRO A 1 167 ? -30.528 -29.558 0.283 1.00 49.41 167 PRO A N 1
ATOM 1325 C CA . PRO A 1 167 ? -29.650 -30.681 -0.023 1.00 49.41 167 PRO A CA 1
ATOM 1326 C C . PRO A 1 167 ? -29.390 -30.758 -1.530 1.00 49.41 167 PRO A C 1
ATOM 1328 O O . PRO A 1 167 ? -30.332 -30.861 -2.316 1.00 49.41 167 PRO A O 1
ATOM 1331 N N . GLN A 1 168 ? -28.121 -30.748 -1.946 1.00 44.16 168 GLN A N 1
ATOM 1332 C CA . GLN A 1 168 ? -27.766 -30.995 -3.340 1.00 44.16 168 GLN A CA 1
ATOM 1333 C C . GLN A 1 168 ? -27.533 -32.504 -3.517 1.00 44.16 168 GLN A C 1
ATOM 1335 O O . GLN A 1 168 ? -26.650 -33.097 -2.893 1.00 44.16 168 GLN A O 1
ATOM 1340 N N . SER A 1 169 ? -28.390 -33.138 -4.319 1.00 37.00 169 SER A N 1
ATOM 1341 C CA . SER A 1 169 ? -28.326 -34.567 -4.629 1.00 37.00 169 SER A CA 1
ATOM 1342 C C . SER A 1 169 ? -27.303 -34.803 -5.736 1.00 37.00 169 SER A C 1
ATOM 1344 O O . SER A 1 169 ? -27.615 -34.625 -6.911 1.00 37.00 169 SER A O 1
ATOM 1346 N N . ASP A 1 170 ? -26.095 -35.223 -5.372 1.00 40.12 170 ASP A N 1
ATOM 1347 C CA . ASP A 1 170 ? -25.191 -35.887 -6.310 1.00 40.12 170 ASP A CA 1
ATOM 1348 C C . ASP A 1 170 ? -25.629 -37.357 -6.383 1.00 40.12 170 ASP A C 1
ATOM 1350 O O . ASP A 1 170 ? -25.890 -37.961 -5.342 1.00 40.12 170 ASP A O 1
ATOM 1354 N N . GLY A 1 171 ? -25.809 -37.910 -7.585 1.00 46.16 171 GLY A N 1
ATOM 1355 C CA . GLY A 1 171 ? -26.532 -39.163 -7.883 1.00 46.16 171 GLY A CA 1
ATOM 1356 C C . GLY A 1 171 ? -25.956 -40.475 -7.318 1.00 46.16 171 GLY A C 1
ATOM 1357 O O . GLY A 1 171 ? -26.063 -41.516 -7.956 1.00 46.16 171 GLY A O 1
ATOM 1358 N N . THR A 1 172 ? -25.349 -40.456 -6.133 1.00 43.56 172 THR A N 1
ATOM 1359 C CA . THR A 1 172 ? -24.735 -41.587 -5.429 1.00 43.56 172 THR A CA 1
ATOM 1360 C C . THR A 1 172 ? -25.144 -41.616 -3.952 1.00 43.56 172 THR A C 1
ATOM 1362 O O . THR A 1 172 ? -24.300 -41.521 -3.071 1.00 43.56 172 THR A O 1
ATOM 1365 N N . ASN A 1 173 ? -26.445 -41.721 -3.651 1.00 45.16 173 ASN A N 1
ATOM 1366 C CA . ASN A 1 173 ? -27.011 -41.983 -2.307 1.00 45.16 173 ASN A CA 1
ATOM 1367 C C . ASN A 1 173 ? -26.394 -41.182 -1.126 1.00 45.16 173 ASN A C 1
ATOM 1369 O O . ASN A 1 173 ? -26.450 -41.611 0.025 1.00 45.16 173 ASN A O 1
ATOM 1373 N N . SER A 1 174 ? -25.785 -40.027 -1.411 1.00 39.38 174 SER A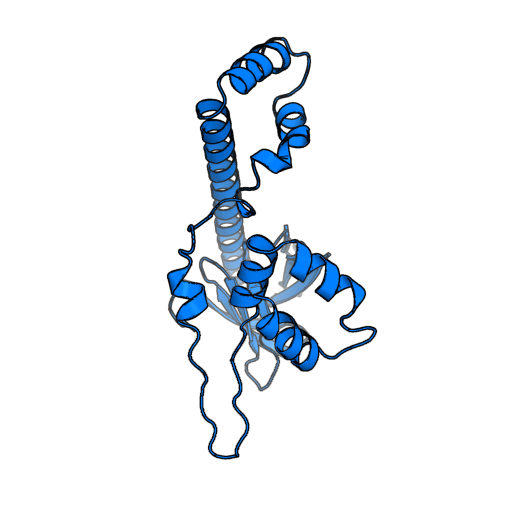 N 1
ATOM 1374 C CA . SER A 1 174 ? -24.966 -39.241 -0.490 1.00 39.38 174 SER A CA 1
ATOM 1375 C C . SER A 1 174 ? -25.400 -37.790 -0.604 1.00 39.38 174 SER A C 1
ATOM 1377 O O . SER A 1 174 ? -24.939 -37.050 -1.470 1.00 39.38 174 SER A O 1
ATOM 1379 N N . ILE A 1 175 ? -26.303 -37.374 0.277 1.00 41.41 175 ILE A N 1
ATOM 1380 C CA . ILE A 1 175 ? -26.739 -35.982 0.366 1.00 41.41 175 ILE A CA 1
ATOM 1381 C C . ILE A 1 175 ? -25.563 -35.149 0.900 1.00 41.41 175 ILE A C 1
ATOM 1383 O O . ILE A 1 175 ? -25.170 -35.298 2.058 1.00 41.41 175 ILE A O 1
ATOM 1387 N N . ARG A 1 176 ? -24.978 -34.275 0.070 1.00 46.56 176 ARG A N 1
ATOM 1388 C CA . ARG A 1 176 ? -23.950 -33.313 0.501 1.00 46.56 176 ARG A CA 1
ATOM 1389 C C . ARG A 1 176 ? -24.565 -31.918 0.576 1.00 46.56 176 ARG A C 1
ATOM 1391 O O . ARG A 1 176 ? -25.192 -31.448 -0.366 1.00 46.56 176 ARG A O 1
ATOM 1398 N N . TYR A 1 177 ? -24.367 -31.251 1.708 1.00 52.97 177 TYR A N 1
ATOM 1399 C CA . TYR A 1 177 ? -24.716 -29.843 1.880 1.00 52.97 177 TYR A CA 1
ATOM 1400 C C . TYR A 1 177 ? -23.437 -29.018 1.728 1.00 52.97 177 TYR A C 1
ATOM 1402 O O . TYR A 1 177 ? -22.483 -29.244 2.473 1.00 52.97 177 TYR A O 1
ATOM 1410 N N . ASN A 1 178 ? -23.406 -28.073 0.786 1.00 56.50 178 ASN A N 1
ATOM 1411 C CA . ASN A 1 178 ? -22.296 -27.129 0.641 1.00 56.50 178 ASN A CA 1
ATOM 1412 C C . ASN A 1 178 ? -22.374 -26.069 1.749 1.00 56.50 178 ASN A C 1
ATOM 1414 O O . ASN A 1 178 ? -22.866 -24.962 1.549 1.00 56.50 178 ASN A O 1
ATOM 1418 N N . LEU A 1 179 ? -21.894 -26.426 2.939 1.00 62.66 179 LEU A N 1
ATOM 1419 C CA . LEU A 1 179 ? -21.638 -25.477 4.017 1.00 62.66 179 LEU A CA 1
ATOM 1420 C C . LEU A 1 179 ? -20.426 -24.633 3.622 1.00 62.66 179 LEU A C 1
ATOM 1422 O O . LEU A 1 179 ? -19.280 -25.030 3.826 1.00 62.66 179 LEU A O 1
ATOM 1426 N N . THR A 1 180 ? -20.672 -23.480 3.005 1.00 61.56 180 THR A N 1
ATOM 1427 C CA . THR A 1 180 ? -19.601 -22.521 2.742 1.00 61.56 180 THR A CA 1
ATOM 1428 C C . THR A 1 180 ? -19.081 -21.957 4.070 1.00 61.56 180 THR A C 1
ATOM 1430 O O . THR A 1 180 ? -19.829 -21.868 5.052 1.00 61.56 180 THR A O 1
ATOM 1433 N N . PRO A 1 181 ? -17.809 -21.525 4.129 1.00 63.72 181 PRO A N 1
ATOM 1434 C CA . PRO A 1 181 ? -17.246 -20.898 5.326 1.00 63.72 181 PRO A CA 1
ATOM 1435 C C . PRO A 1 181 ? -18.019 -19.645 5.767 1.00 63.72 181 PRO A C 1
ATOM 1437 O O . PRO A 1 181 ? -17.908 -19.230 6.918 1.00 63.72 181 PRO A O 1
ATOM 1440 N N . GLU A 1 182 ? -18.814 -19.042 4.882 1.00 57.12 182 GLU A N 1
ATOM 1441 C CA . GLU A 1 182 ? -19.722 -17.951 5.234 1.00 57.12 182 GLU A CA 1
ATOM 1442 C C . GLU A 1 182 ? -20.933 -18.447 6.033 1.00 57.12 182 GLU A C 1
ATOM 1444 O O . GLU A 1 182 ? -21.202 -17.907 7.102 1.00 57.12 182 GLU A O 1
ATOM 1449 N N . ILE A 1 183 ? -21.588 -19.533 5.605 1.00 68.88 183 ILE A N 1
ATOM 1450 C CA . ILE A 1 183 ? -22.722 -20.140 6.326 1.00 68.88 183 ILE A CA 1
ATOM 1451 C C . ILE A 1 183 ? -22.285 -20.634 7.712 1.00 68.88 183 ILE A C 1
ATOM 1453 O O . ILE A 1 183 ? -22.969 -20.397 8.705 1.00 68.88 183 ILE A O 1
ATOM 1457 N N . VAL A 1 184 ? -21.107 -21.253 7.815 1.00 71.75 184 VAL A N 1
ATOM 1458 C CA . VAL A 1 184 ? -20.548 -21.710 9.100 1.00 71.75 184 VAL A CA 1
ATOM 1459 C C . VAL A 1 184 ? -20.369 -20.554 10.088 1.00 71.75 184 VAL A C 1
ATOM 1461 O O . VAL A 1 184 ? -20.750 -20.659 11.256 1.00 71.75 184 VAL A O 1
ATOM 1464 N N . LYS A 1 185 ? -19.831 -19.419 9.625 1.00 68.88 185 LYS A N 1
ATOM 1465 C CA . LYS A 1 185 ? -19.679 -18.220 10.463 1.00 68.88 185 LYS A CA 1
ATOM 1466 C C . LYS A 1 185 ? -21.026 -17.693 10.947 1.00 68.88 185 LYS A C 1
ATOM 1468 O O . LYS A 1 185 ? -21.100 -17.226 12.081 1.00 68.88 185 LYS A O 1
ATOM 1473 N N . VAL A 1 186 ? -22.064 -17.777 10.115 1.00 64.31 186 VAL A N 1
ATOM 1474 C CA . VAL A 1 186 ? -23.434 -17.405 10.493 1.00 64.31 186 VAL A CA 1
ATOM 1475 C C . VAL A 1 186 ? -23.954 -18.338 11.586 1.00 64.31 186 VAL A C 1
ATOM 1477 O O . VAL A 1 186 ? -24.378 -17.856 12.632 1.00 64.31 186 VAL A O 1
ATOM 1480 N N . ILE A 1 187 ? -23.825 -19.659 11.421 1.00 71.19 187 ILE A N 1
ATOM 1481 C CA . ILE A 1 187 ? -24.288 -20.640 12.418 1.00 71.19 187 ILE A CA 1
ATOM 1482 C C . ILE A 1 187 ? -23.606 -20.423 13.775 1.00 71.19 187 ILE A C 1
ATOM 1484 O O . ILE A 1 187 ? -24.268 -20.434 14.807 1.00 71.19 187 ILE A O 1
ATOM 1488 N N . PHE A 1 188 ? -22.299 -20.155 13.794 1.00 75.19 188 PHE A N 1
ATOM 1489 C CA . PHE A 1 188 ? -21.568 -19.865 15.031 1.00 75.19 188 PHE A CA 1
ATOM 1490 C C . PHE A 1 188 ? -21.992 -18.577 15.736 1.00 75.19 188 PHE A C 1
ATOM 1492 O O . PHE A 1 188 ? -21.790 -18.459 16.946 1.00 75.19 188 PHE A O 1
ATOM 1499 N N . ARG A 1 189 ? -22.525 -17.603 14.993 1.00 66.06 189 ARG A N 1
ATOM 1500 C CA . ARG A 1 189 ? -23.070 -16.368 15.564 1.00 66.06 189 ARG A CA 1
ATOM 1501 C C . ARG A 1 189 ? -24.454 -16.610 16.155 1.00 66.06 189 ARG A C 1
ATOM 1503 O O . ARG A 1 189 ? -24.691 -16.194 17.282 1.00 66.06 189 ARG A O 1
ATOM 1510 N N . THR A 1 190 ? -25.323 -17.315 15.430 1.00 62.75 190 THR A N 1
ATOM 1511 C CA . THR A 1 190 ? -26.684 -17.637 15.885 1.00 62.75 190 THR A CA 1
ATOM 1512 C C . THR A 1 190 ? -26.673 -18.614 17.062 1.00 62.75 190 THR A C 1
ATOM 1514 O O . THR A 1 190 ? -27.421 -18.444 18.021 1.00 62.75 190 THR A O 1
ATOM 1517 N N . TYR A 1 191 ? -25.779 -19.604 17.029 1.00 67.94 191 TYR A N 1
ATOM 1518 C CA . TYR A 1 191 ? -25.670 -20.658 18.032 1.00 67.94 191 TYR A CA 1
ATOM 1519 C C . TYR A 1 191 ? -24.239 -20.727 18.588 1.00 67.94 191 TYR A C 1
ATOM 1521 O O . TYR A 1 191 ? -23.436 -21.575 18.182 1.00 67.94 191 TYR A O 1
ATOM 1529 N N . PRO A 1 192 ? -23.886 -19.868 19.563 1.00 71.19 192 PRO A N 1
ATOM 1530 C CA . PRO A 1 192 ? -22.545 -19.847 20.155 1.00 71.19 192 PRO A CA 1
ATOM 1531 C C . PRO A 1 192 ? -22.158 -21.173 20.837 1.00 71.19 192 PRO A C 1
ATOM 1533 O O . PRO A 1 192 ? -20.970 -21.475 20.961 1.00 71.19 192 PRO A O 1
ATOM 1536 N N . ALA A 1 193 ? -23.138 -21.999 21.222 1.00 72.12 193 ALA A N 1
ATOM 1537 C CA . ALA A 1 193 ? -22.914 -23.359 21.717 1.00 72.12 193 ALA A CA 1
ATOM 1538 C C . ALA A 1 193 ? -22.285 -24.281 20.651 1.00 72.12 193 ALA A C 1
ATOM 1540 O O . ALA A 1 193 ? -21.345 -25.015 20.957 1.00 72.12 193 ALA A O 1
ATOM 1541 N N . VAL A 1 194 ? -22.729 -24.175 19.392 1.00 74.50 194 VAL A N 1
ATOM 1542 C CA . VAL A 1 194 ? -22.193 -24.943 18.253 1.00 74.50 194 VAL A CA 1
ATOM 1543 C C . VAL A 1 194 ? -20.747 -24.537 17.977 1.00 74.50 194 VAL A C 1
ATOM 1545 O O . VAL A 1 194 ? -19.882 -25.388 17.786 1.00 74.50 194 VAL A O 1
ATOM 1548 N N . LYS A 1 195 ? -20.444 -23.232 18.046 1.00 79.75 195 LYS A N 1
ATOM 1549 C CA . LYS A 1 195 ? -19.071 -22.714 17.917 1.00 79.75 195 LYS A CA 1
ATOM 1550 C C . LYS A 1 195 ? -18.139 -23.302 18.972 1.00 79.75 195 LYS A C 1
ATOM 1552 O O . LYS A 1 195 ? -17.022 -23.698 18.648 1.00 79.75 195 LYS A O 1
ATOM 1557 N N . LYS A 1 196 ? -18.586 -23.341 20.230 1.00 79.38 196 LYS A N 1
ATOM 1558 C CA . LYS A 1 196 ? -17.790 -23.886 21.334 1.00 79.38 196 LYS A CA 1
ATOM 1559 C C . LYS A 1 196 ? -17.459 -25.357 21.084 1.00 79.38 196 LYS A C 1
ATOM 1561 O O . LYS A 1 196 ? -16.292 -25.724 21.136 1.00 79.38 196 LYS A O 1
ATOM 1566 N N . ARG A 1 197 ? -18.462 -26.161 20.719 1.00 77.31 197 ARG A N 1
ATOM 1567 C CA . ARG A 1 197 ? -18.269 -27.585 20.434 1.00 77.31 197 ARG A CA 1
ATOM 1568 C C . ARG A 1 197 ? -17.373 -27.814 19.214 1.00 77.31 197 ARG A C 1
ATOM 1570 O O . ARG A 1 197 ? -16.529 -28.699 19.258 1.00 77.31 197 ARG A O 1
ATOM 1577 N N . TYR A 1 198 ? -17.503 -27.002 18.164 1.00 77.44 198 TYR A N 1
ATOM 1578 C CA . TYR A 1 198 ? -16.652 -27.102 16.973 1.00 77.44 198 TYR A CA 1
ATOM 1579 C C . TYR A 1 198 ? -15.176 -26.894 17.309 1.00 77.44 198 TYR A C 1
ATOM 1581 O O . TYR A 1 198 ? -14.340 -27.660 16.854 1.00 77.44 198 TYR A O 1
ATOM 1589 N N . LEU A 1 199 ? -14.857 -25.902 18.144 1.00 77.44 199 LEU A N 1
ATOM 1590 C CA . LEU A 1 199 ? -13.477 -25.624 18.557 1.00 77.44 199 LEU A CA 1
ATOM 1591 C C . LEU A 1 199 ? -12.892 -26.695 19.489 1.00 77.44 199 LEU A C 1
ATOM 1593 O O . LEU A 1 199 ? -11.680 -26.875 19.514 1.00 77.44 199 LEU A O 1
ATOM 1597 N N . GLU A 1 200 ? -13.733 -27.373 20.273 1.00 77.81 200 GLU A N 1
ATOM 1598 C CA . GLU A 1 200 ? -13.304 -28.445 21.184 1.00 77.81 200 GLU A CA 1
ATOM 1599 C C . GLU A 1 200 ? -13.071 -29.775 20.450 1.00 77.81 200 GLU A C 1
ATOM 1601 O O . GLU A 1 200 ? -12.189 -30.547 20.822 1.00 77.81 200 GLU A O 1
ATOM 1606 N N . VAL A 1 201 ? -13.872 -30.044 19.418 1.00 72.75 201 VAL A N 1
ATOM 1607 C CA . VAL A 1 201 ? -13.991 -31.368 18.791 1.00 72.75 201 VAL A CA 1
ATOM 1608 C C . VAL A 1 201 ? -13.332 -31.417 17.409 1.00 72.75 201 VAL A C 1
ATOM 1610 O O . VAL A 1 201 ? -12.937 -32.487 16.950 1.00 72.75 201 VAL A O 1
ATOM 1613 N N . CYS A 1 202 ? -13.182 -30.277 16.734 1.00 72.50 202 CYS A N 1
ATOM 1614 C CA . CYS A 1 202 ? -12.615 -30.193 15.395 1.00 72.50 202 CYS A CA 1
ATOM 1615 C C . CYS A 1 202 ? -11.321 -29.359 15.407 1.00 72.50 202 CYS A C 1
ATOM 1617 O O . CYS A 1 202 ? -11.325 -28.242 15.926 1.00 72.50 202 CYS A O 1
ATOM 1619 N N . PRO A 1 203 ? -10.207 -29.837 14.815 1.00 56.03 203 PRO A N 1
ATOM 1620 C CA . PRO A 1 203 ? -10.019 -31.090 14.067 1.00 56.03 203 PRO A CA 1
ATOM 1621 C C . PRO A 1 203 ? -9.513 -32.265 14.929 1.00 56.03 203 PRO A C 1
ATOM 1623 O O . PRO A 1 203 ? -9.017 -33.252 14.395 1.00 56.03 203 PRO A O 1
ATOM 1626 N N . THR A 1 204 ? -9.551 -32.134 16.253 1.00 62.19 204 THR A N 1
ATOM 1627 C CA . THR A 1 204 ? -8.898 -33.043 17.207 1.00 62.19 204 THR A CA 1
ATOM 1628 C C . THR A 1 204 ? -9.579 -34.403 17.347 1.00 62.19 204 THR A C 1
ATOM 1630 O O . THR A 1 204 ? -8.877 -35.400 17.487 1.00 62.19 204 THR A O 1
ATOM 1633 N N . GLU A 1 205 ? -10.912 -34.461 17.296 1.00 61.91 205 GLU A N 1
ATOM 1634 C CA . GLU A 1 205 ? -11.690 -35.693 17.508 1.00 61.91 205 GLU A CA 1
ATOM 1635 C C . GLU A 1 205 ? -12.589 -36.075 16.322 1.00 61.91 205 GLU A C 1
ATOM 1637 O O . GLU A 1 205 ? -12.810 -37.262 16.084 1.00 61.91 205 GLU A O 1
ATOM 1642 N N . LEU A 1 206 ? -13.107 -35.106 15.558 1.00 69.19 206 LEU A N 1
ATOM 1643 C CA . LEU A 1 206 ? -13.968 -35.357 14.397 1.00 69.19 206 LEU A CA 1
ATOM 1644 C C . LEU A 1 206 ? -13.585 -34.481 13.205 1.00 69.19 206 LEU A C 1
ATOM 1646 O O . LEU A 1 206 ? -13.085 -33.365 13.355 1.00 69.19 206 LEU A O 1
ATOM 1650 N N . SER A 1 207 ? -13.870 -34.983 12.001 1.00 67.75 207 SER A N 1
ATOM 1651 C CA . SER A 1 207 ? -13.780 -34.176 10.789 1.00 67.75 207 SER A CA 1
ATOM 1652 C C . SER A 1 207 ? -14.905 -33.136 10.763 1.00 67.75 207 SER A C 1
ATOM 1654 O O . SER A 1 207 ? -16.006 -33.389 11.259 1.00 67.75 207 SER A O 1
ATOM 1656 N N . GLU A 1 208 ? -14.667 -31.977 10.138 1.00 65.31 208 GLU A N 1
ATOM 1657 C CA . GLU A 1 208 ? -15.689 -30.925 9.992 1.00 65.31 208 GLU A CA 1
ATOM 1658 C C . GLU A 1 208 ? -16.998 -31.483 9.415 1.00 65.31 208 GLU A C 1
ATOM 1660 O O . GLU A 1 208 ? -18.091 -31.121 9.847 1.00 65.31 208 GLU A O 1
ATOM 1665 N N . LYS A 1 209 ? -16.892 -32.422 8.469 1.00 65.31 209 LYS A N 1
ATOM 1666 C CA . LYS A 1 209 ? -18.034 -33.071 7.822 1.00 65.31 209 LYS A CA 1
ATOM 1667 C C . LYS A 1 209 ? -18.881 -33.883 8.808 1.00 65.31 209 LYS A C 1
ATOM 1669 O O . LYS A 1 209 ? -20.111 -33.819 8.750 1.00 65.31 209 LYS A O 1
ATOM 1674 N N . ASP A 1 210 ? -18.241 -34.622 9.707 1.00 69.69 210 ASP A N 1
ATOM 1675 C CA . ASP A 1 210 ? -18.932 -35.448 10.701 1.00 69.69 210 ASP A CA 1
ATOM 1676 C C . ASP A 1 210 ? -19.541 -34.582 11.808 1.00 69.69 210 ASP A C 1
ATOM 1678 O O . ASP A 1 210 ? -20.689 -34.798 12.200 1.00 69.69 210 ASP A O 1
ATOM 1682 N N . PHE A 1 211 ? -18.828 -33.530 12.225 1.00 73.62 211 PHE A N 1
ATOM 1683 C CA . PHE A 1 211 ? -19.320 -32.542 13.185 1.00 73.62 211 PHE A CA 1
ATOM 1684 C C . PHE A 1 211 ? -20.637 -31.899 12.724 1.00 73.62 211 PHE A C 1
ATOM 1686 O O . PHE A 1 211 ? -21.643 -31.935 13.436 1.00 73.62 211 PHE A O 1
ATOM 1693 N N . TRP A 1 212 ? -20.668 -31.369 11.496 1.00 71.00 212 TRP A N 1
ATOM 1694 C CA . TRP A 1 212 ? -21.866 -30.730 10.943 1.00 71.00 212 TRP A CA 1
ATOM 1695 C C . TRP A 1 212 ? -23.009 -31.711 10.675 1.00 71.00 212 TRP A C 1
ATOM 1697 O O . TRP A 1 212 ? -24.160 -31.292 10.588 1.00 71.00 212 TRP A O 1
ATOM 1707 N N . THR A 1 213 ? -22.725 -33.009 10.548 1.00 67.25 213 THR A N 1
ATOM 1708 C CA . THR A 1 213 ? -23.764 -34.040 10.419 1.00 67.25 213 THR A CA 1
ATOM 1709 C C . THR A 1 213 ? -24.444 -34.312 11.765 1.00 67.25 213 THR A C 1
ATOM 1711 O O . THR A 1 213 ? -25.652 -34.529 11.795 1.00 67.25 213 THR A O 1
ATOM 1714 N N . GLN A 1 214 ? -23.706 -34.237 12.879 1.00 65.62 214 GLN A N 1
ATOM 1715 C CA . GLN A 1 214 ? -24.251 -34.445 14.226 1.00 65.62 214 GLN A CA 1
ATOM 1716 C C . GLN A 1 214 ? -25.014 -33.231 14.770 1.00 65.62 214 GLN A C 1
ATOM 1718 O O . GLN A 1 214 ? -26.105 -33.393 15.316 1.00 65.62 214 GLN A O 1
ATOM 1723 N N . GLU A 1 215 ? -24.483 -32.016 14.603 1.00 65.75 215 GLU A N 1
ATOM 1724 C CA . GLU A 1 215 ? -25.131 -30.799 15.123 1.00 65.75 215 GLU A CA 1
ATOM 1725 C C . GLU A 1 215 ? -26.457 -30.484 14.409 1.00 65.75 215 GLU A C 1
ATOM 1727 O O . GLU A 1 215 ? -27.363 -29.926 15.019 1.00 65.75 215 GLU A O 1
ATOM 1732 N N . LYS A 1 216 ? -26.640 -30.941 13.161 1.00 58.91 216 LYS A N 1
ATOM 1733 C CA . LYS A 1 216 ? -27.914 -30.833 12.422 1.00 58.91 216 LYS A CA 1
ATOM 1734 C C . LYS A 1 216 ? -29.095 -31.553 13.064 1.00 58.91 216 LYS A C 1
ATOM 1736 O O . LYS A 1 216 ? -30.226 -31.202 12.773 1.00 58.91 216 LYS A O 1
ATOM 1741 N N . VAL A 1 217 ? -28.857 -32.573 13.888 1.00 51.22 217 VAL A N 1
ATOM 1742 C CA . VAL A 1 217 ? -29.935 -33.300 14.585 1.00 51.22 217 VAL A CA 1
ATOM 1743 C C . VAL A 1 217 ? -30.430 -32.510 15.807 1.00 51.22 217 VAL A C 1
ATOM 1745 O O . VAL A 1 217 ? -31.468 -32.834 16.377 1.00 51.22 217 VAL A O 1
ATOM 1748 N N . LYS A 1 218 ? -29.678 -31.484 16.228 1.00 48.00 218 LYS A N 1
ATOM 1749 C CA . LYS A 1 218 ? -29.925 -30.694 17.442 1.00 48.00 218 LYS A CA 1
ATOM 1750 C C . LYS A 1 218 ? -30.276 -29.224 17.179 1.00 48.00 218 LYS A C 1
ATOM 1752 O O . LYS A 1 218 ? -30.652 -28.543 18.133 1.00 48.00 218 LYS A O 1
ATOM 1757 N N . LEU A 1 219 ? -30.117 -28.754 15.941 1.00 46.72 219 LEU A N 1
ATOM 1758 C CA . LEU A 1 219 ? -30.581 -27.451 15.449 1.00 46.72 219 LEU A CA 1
ATOM 1759 C C . LEU A 1 219 ? -32.008 -27.578 14.916 1.00 46.72 219 LEU A C 1
ATOM 1761 O O . LEU A 1 219 ? -32.801 -26.656 15.2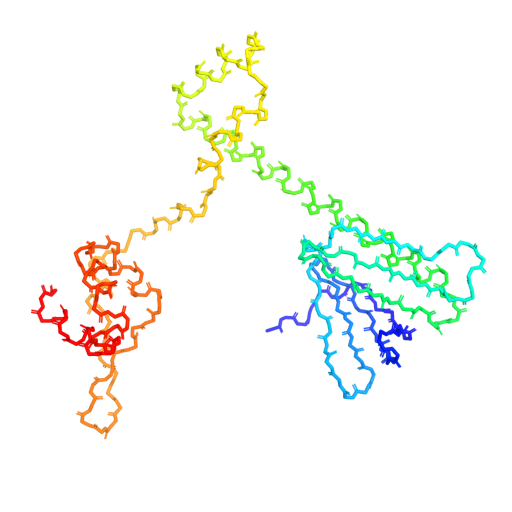00 1.00 46.72 219 LEU A O 1
#

pLDDT: mean 77.51, std 16.34, range [36.44, 95.06]

Radius of gyration: 26.22 Å; Cα contacts (8 Å, |Δi|>4): 225; chains: 1; bounding box: 62×62×54 Å

Organism: Oikopleura dioica (NCBI:txid34765)

Foldseek 3Di:
DDPDFFPDKAFQKDWPNFGWIWTDGLFWIWTDGPDDDDIDIGGLQQFPDKDWDDPPDPWTKIWTQGVVRDITIITHDDPCSPVVSVVVVVVSVVSNVVVVVVVVVLLVVLVVVLCVVDVPVVVVCCVCPVVVVDPPCRSCVVVVVSSPCVVDPCPPDDPVVVVPQDFDDDPPPDGDGPCDPVNVVVCCVVCVVLVVCCVVCPPPPDDPRVSVVVVVVVD

Mean predicted aligned error: 16.44 Å

InterPro domains:
  IPR005607 BSD domain [PF03909] (173-213)
  IPR005607 BSD domain [PS50858] (98-151)
  IPR005607 BSD domain [PS50858] (171-219)
  IPR005607 BSD domain [SM00751] (98-151)
  IPR005607 BSD domain [SM00751] (171-219)
  IPR011993 PH-like domain superfamily [G3DSA:2.30.29.30] (1-103)
  IPR013876 TFIIH p62 subunit, N-terminal [PF08567] (15-92)
  IPR027079 TFIIH subunit Tfb1/GTF2H1 [PTHR12856] (11-213)
  IPR035925 BSD domain superfamily [SSF140383] (103-147)
  IPR035925 BSD domain superfamily [SSF140383] (171-213)

Sequence (219 aa):
MSVGDVQFTFPQVNHQKQPGTVELSMTHLKWSPDMIGEVVLIEIQKVKRQKISPEGKSKVQIQLELTDGRSLTFHFADDDPKATRNKVKAHLGKLMGKVLAKKVDKNLEERKRVLQNNPNLVKLYKQLVTTGQVTAEEFWSSRAHMLDSSHEQDIGITADFLSEVKPQSDGTNSIRYNLTPEIVKVIFRTYPAVKKRYLEVCPTELSEKDFWTQEKVKL

Nearest PDB structures (foldseek):
  5gow-assembly1_B  TM=9.007E-01  e=1.507E-09  Homo sapiens
  7bul-assembly1_A  TM=6.038E-01  e=2.526E-11  Homo sapiens
  6o9l-assembly1_1  TM=3.922E-01  e=5.336E-12  Homo sapiens
  3gyo-assembly1_A  TM=8.299E-01  e=1.134E-04  Saccharomyces cerevisiae
  3gyp-assembly1_A  TM=8.248E-01  e=2.539E-04  Saccharomyces cerevisiae